Protein 4DS2 (pdb70)

InterPro domains:
  IPR000608 Ubiquitin-conjugating (UBC), catalytic core domain [PF00179] (31-159)
  IPR000608 Ubiquitin-conjugating (UBC), catalytic core domain [PS50127] (4-163)
  IPR016135 Ubiqu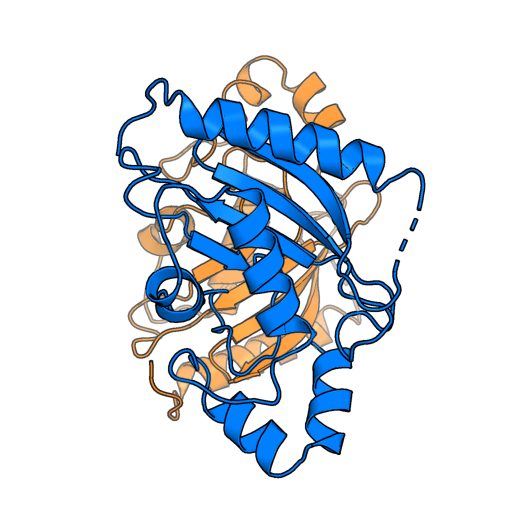itin-conjugating enzyme/RWD-like [G3DSA:3.10.110.10] (1-163)
  IPR016135 Ubiquitin-conjugating enzyme/RWD-like [SSF54495] (5-160)
  IPR050113 Ubiquitin-conjugating enzyme E2-like [PTHR24067] (6-145)

Radius of gyration: 20.25 Å; Cα contacts (8 Å, |Δi|>4): 534; chains: 2; bounding box: 50×56×55 Å

Foldseek 3Di:
DDQDDDPALVVQVVVVVVVLVVPVVDALQFKHWNDWDADRSQKIKTKIAARVPFLRNVVRDIWIKIWGHDPPPPVPGTFIFTPDDFLAQQADRRRGWASCQQVVPGDSPDGNVVSVRSVSCCTGPVRLDDDPTGDHVVLVVCCVPPVPVSSVVRVVD/DDQDDDVALVVQVVVVVVVLVVQVPDALLFKHWNDWDADRSQKIKTKIAARCPFLQNVVNDIWIKIWGHDPDPPVPGTFMFTPDAFQAQQADRNGHWASCQQPVPGDRVDGNVVSVRSVSCCTGPVRLDDDDTGPHVVSVVCCVPPVPVSSVVRVD

Secondary structure (DSSP, 8-state):
------HHHHHHHHHHHHHHHHHTT---SS-EEEEEEESSTTEEEEEEE--TTSGGGTT--EEEEEEE--TTTTTSPPEEEESS----SS--TTS---THHHHTT--TTS-HHHHHHHHHHHHHTSTTS--S----HHHHHHHHH-HHHHHHHHTT-/------HHHHHHHHHHHHHHHHHTT---SS-EEEEEEESSTTEEEEEEE--TTSGGGTT--EEEEEEE--TTTTSSPPEEEESS----TTS-TTS---THHHHTT--TTS-HHHHHHHHHHHHHTSTTS--S----HHHHHHHHH-HHHHHHHH--

CATH classification: 3.10.110.10

Nearest PDB structures (foldseek):
  4ds2-assembly2_B  TM=1.004E+00  e=1.411E-30  Trypanosoma cruzi
  2ayv-assembly1_A  TM=7.832E-01  e=1.172E-08  Toxoplasma gondii
  7ahf-assembly1_B  TM=7.978E-01  e=4.126E-08  Homo sapiens
  3ugb-assembly1_A-2  TM=7.961E-01  e=4.652E-08  Homo sapiens
  5l9u-assembly1_U  TM=7.748E-01  e=4.381E-08  Homo sapiens

Organism: Trypanosoma cruzi (strain CL Brener) (NCBI:txid353153)

Solvent-accessible surface area: 16197 Å² total; per-residue (Å²): 169,54,117,107,98,18,151,42,0,61,75,0,22,125,61,2,70,117,64,12,86,68,64,75,153,132,116,90,89,66,27,37,13,72,28,22,90,64,62,61,43,9,25,0,19,0,68,0,69,9,1,80,87,14,21,5,6,52,90,44,81,52,16,18,0,9,0,82,2,38,62,66,6,24,119,85,22,6,77,2,107,1,11,21,27,12,19,0,0,0,1,49,36,83,2,15,23,26,98,130,3,9,73,77,96,35,69,72,115,56,44,0,3,59,5,1,102,57,0,2,53,4,0,0,25,74,15,155,61,146,118,64,2,34,42,28,95,95,0,11,100,47,14,104,130,91,74,116,57,2,22,46,77,17,156,179,51,167,53,82,111,104,21,188,40,0,61,98,0,22,121,62,0,69,114,58,11,86,66,66,77,153,135,119,92,102,65,28,36,12,74,28,21,90,59,40,60,42,15,11,0,18,0,79,0,76,10,0,79,87,14,19,4,8,50,98,36,83,54,18,32,0,1,0,18,4,28,110,61,6,38,125,73,15,6,86,5,26,1,10,36,79,16,52,0,0,0,1,37,43,37,5,26,29,20,102,123,2,7,72,75,92,32,68,76,109,57,47,0,2,54,3,0,103,60,0,1,42,1,0,0,28,78,14,148,60,151,106,64,1,34,50,30,79,137,0,7,112,79,15,109,156,102,85,147,71,2,20,52,96,23,150,202

Sequence (313 aa):
MKNISNKRIIKDLKLLLEEVDANNEASPHSTAIFSVDTDTIYNWILKVKAPADSVYGGAGNTYQLSVLFSDDYPHEPPTVRFVTPVYSPLVTGEGGICDRMVNDFWTPDQHASDVIKLVLDRVFSQYKSRRDDDVNPEARHYLEKFPQDFAARVRRGMKNISNKRIIKDLKLLLEEVDANNEASPHSTAIFSVDTDTIYNWILKVKAPADSVYGGAGNTYQLSVLFSDDYPHEPPTVRFVTPVYSPLVTGEGGICDRMVNDFWTPDQHASDVIKLVLDRVFSQYKSRRDDDVNPEARHHYLEKFPQDFAARVRR

Structure (mmCIF, N/CA/C/O backbone):
data_4DS2
#
_entry.id   4DS2
#
_cell.length_a   60.139
_cell.length_b   70.376
_cell.length_c   99.117
_cell.angle_alpha   90.000
_cell.angle_beta   90.000
_cell.angle_gamma   90.000
#
_symmetry.space_group_name_H-M   'P 21 21 21'
#
loop_
_entity.id
_entity.type
_entity.pdbx_description
1 polymer 'Ubiquitin-conjugating enzyme E2, putative'
2 water water
#
loop_
_atom_site.group_PDB
_atom_site.id
_atom_site.type_symbol
_atom_site.label_atom_id
_atom_site.label_alt_id
_atom_site.label_comp_id
_atom_site.label_asym_id
_atom_site.label_entity_id
_atom_site.label_seq_id
_atom_site.pdbx_PDB_ins_code
_atom_site.Cartn_x
_atom_site.Cartn_y
_atom_site.Cartn_z
_atom_site.occupancy
_atom_site.B_iso_or_equiv
_atom_site.auth_seq_id
_atom_site.auth_comp_id
_atom_site.auth_asym_id
_atom_site.auth_atom_id
_atom_site.pdbx_PDB_model_num
ATOM 1 N N . MET A 1 5 ? 28.523 4.123 4.263 1.00 87.36 1 MET A N 1
ATOM 2 C CA . MET A 1 5 ? 27.054 4.317 4.447 1.00 86.42 1 MET A CA 1
ATOM 3 C C . MET A 1 5 ? 26.338 3.930 3.137 1.00 83.65 1 MET A C 1
ATOM 4 O O . MET A 1 5 ? 26.909 4.105 2.053 1.00 88.71 1 MET A O 1
ATOM 9 N N . LYS A 1 6 ? 25.107 3.401 3.236 1.00 72.28 2 LYS A N 1
ATOM 10 C CA . LYS A 1 6 ? 24.285 3.050 2.055 1.00 61.93 2 LYS A CA 1
ATOM 11 C C . LYS A 1 6 ? 22.807 3.360 2.353 1.00 52.99 2 LYS A C 1
ATOM 12 O O . LYS A 1 6 ? 22.396 3.363 3.514 1.00 56.28 2 LYS A O 1
ATOM 14 N N . ASN A 1 7 ? 22.020 3.642 1.309 1.00 46.96 3 ASN A N 1
ATOM 15 C CA . ASN A 1 7 ? 20.590 4.061 1.422 1.00 41.41 3 ASN A CA 1
ATOM 16 C C . ASN A 1 7 ? 19.678 2.874 1.143 1.00 37.10 3 ASN A C 1
ATOM 17 O O . ASN A 1 7 ? 19.291 2.613 -0.008 1.00 36.46 3 ASN A O 1
ATOM 22 N N . ILE A 1 8 ? 19.339 2.184 2.231 1.00 35.64 4 ILE A N 1
ATOM 23 C CA . ILE A 1 8 ? 18.880 0.772 2.257 1.00 36.17 4 ILE A CA 1
ATOM 24 C C . ILE A 1 8 ? 17.580 0.669 3.083 1.00 34.66 4 ILE A C 1
ATOM 25 O O . ILE A 1 8 ? 17.460 1.433 4.007 1.00 35.12 4 ILE A O 1
ATOM 30 N N . SER A 1 9 ? 16.622 -0.237 2.802 1.00 33.77 5 SER A N 1
ATOM 31 C CA . SER A 1 9 ? 15.417 -0.389 3.706 1.00 33.07 5 SER A CA 1
ATOM 32 C C . SER A 1 9 ? 15.947 -0.732 5.113 1.00 34.39 5 SER A C 1
ATOM 33 O O . SER A 1 9 ? 16.867 -1.550 5.219 1.00 37.86 5 SER A O 1
ATOM 36 N N . ASN A 1 10 ? 15.443 -0.046 6.150 1.00 33.01 6 ASN A N 1
ATOM 37 C CA . ASN A 1 10 ? 15.625 -0.434 7.551 1.00 34.18 6 ASN A CA 1
ATOM 38 C C . ASN A 1 10 ? 14.238 -0.546 8.232 1.00 34.50 6 ASN A C 1
ATOM 39 O O . ASN A 1 10 ? 13.552 0.446 8.378 1.00 34.61 6 ASN A O 1
ATOM 44 N N . LYS A 1 11 ? 13.822 -1.751 8.610 1.00 36.33 7 LYS A N 1
ATOM 45 C CA . LYS A 1 11 ? 12.494 -1.967 9.169 1.00 38.59 7 LYS A CA 1
ATOM 46 C C . LYS A 1 11 ? 12.225 -1.015 10.351 1.00 38.98 7 LYS A C 1
ATOM 47 O O . LYS A 1 11 ? 11.098 -0.465 10.488 1.00 42.30 7 LYS A O 1
ATOM 53 N N . ARG A 1 12 ? 13.252 -0.782 11.172 1.00 37.62 8 ARG A N 1
ATOM 54 C CA . ARG A 1 12 ? 13.104 -0.030 12.417 1.00 38.02 8 ARG A CA 1
ATOM 55 C C . ARG A 1 12 ? 13.228 1.485 12.321 1.00 36.65 8 ARG A C 1
ATOM 56 O O . ARG A 1 12 ? 12.684 2.189 13.177 1.00 41.00 8 ARG A O 1
ATOM 64 N N . ILE A 1 13 ? 13.952 2.011 11.346 1.00 33.52 9 ILE A N 1
ATOM 65 C CA . ILE A 1 13 ? 14.008 3.446 11.169 1.00 32.24 9 ILE A CA 1
ATOM 66 C C . ILE A 1 13 ? 12.613 3.931 10.716 1.00 34.32 9 ILE A C 1
ATOM 67 O O . ILE A 1 13 ? 12.091 4.952 11.229 1.00 33.30 9 ILE A O 1
ATOM 72 N N . ILE A 1 14 ? 12.056 3.219 9.720 1.00 33.96 10 ILE A N 1
ATOM 73 C CA . ILE A 1 14 ? 10.747 3.508 9.135 1.00 33.46 10 ILE A CA 1
ATOM 74 C C . ILE A 1 14 ? 9.653 3.343 10.212 1.00 36.17 10 ILE A C 1
ATOM 75 O O . ILE A 1 14 ? 8.829 4.263 10.419 1.00 34.95 10 ILE A O 1
ATOM 80 N N . LY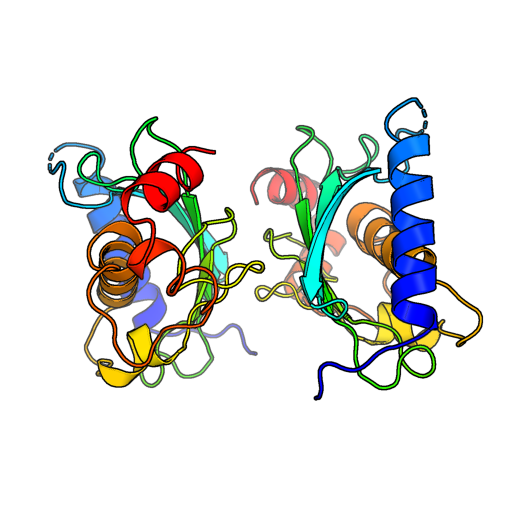S A 1 15 ? 9.676 2.201 10.928 1.00 39.30 11 LYS A N 1
ATOM 81 C CA . LYS A 1 15 ? 8.735 1.967 12.051 1.00 40.72 11 LYS A CA 1
ATOM 82 C C . LYS A 1 15 ? 8.806 3.099 13.114 1.00 39.33 11 LYS A C 1
ATOM 83 O O . LYS A 1 15 ? 7.758 3.617 13.539 1.00 37.59 11 LYS A O 1
ATOM 89 N N . ASP A 1 16 ? 10.022 3.497 13.506 1.00 36.81 12 ASP A N 1
ATOM 90 C CA . ASP A 1 16 ? 10.198 4.631 14.445 1.00 37.34 12 ASP A CA 1
ATOM 91 C C . ASP A 1 16 ? 9.845 6.015 13.921 1.00 36.88 12 ASP A C 1
ATOM 92 O O . ASP A 1 16 ? 9.451 6.861 14.722 1.00 38.54 12 ASP A O 1
ATOM 97 N N . LEU A 1 17 ? 9.973 6.259 12.612 1.00 35.18 13 LEU A N 1
ATOM 98 C CA . LEU A 1 17 ? 9.537 7.531 12.026 1.00 33.27 13 LEU A CA 1
ATOM 99 C C . LEU A 1 17 ? 7.998 7.594 12.051 1.00 34.88 13 LEU A C 1
ATOM 100 O O . LEU A 1 17 ? 7.426 8.570 12.522 1.00 34.75 13 LEU A O 1
ATOM 105 N N . LYS A 1 18 ? 7.340 6.535 11.569 1.00 35.79 14 LYS A N 1
ATOM 106 C CA . LYS A 1 18 ? 5.873 6.422 11.642 1.00 36.95 14 LYS A CA 1
ATOM 107 C C . LYS A 1 18 ? 5.379 6.655 13.063 1.00 38.53 14 LYS A C 1
ATOM 108 O O . LYS A 1 18 ? 4.325 7.264 13.271 1.00 39.84 14 LYS A O 1
ATOM 114 N N . LEU A 1 19 ? 6.139 6.167 14.047 1.00 39.77 15 LEU A N 1
ATOM 115 C CA . LEU A 1 19 ? 5.722 6.295 15.467 1.00 42.54 15 LEU A CA 1
ATOM 116 C C . LEU A 1 19 ? 5.902 7.733 15.954 1.00 42.60 15 LEU A C 1
ATOM 117 O O . LEU A 1 19 ? 5.033 8.238 16.652 1.00 42.57 15 LEU A O 1
ATOM 122 N N . LEU A 1 20 ? 7.007 8.385 15.559 1.00 40.91 16 LEU A N 1
ATOM 123 C CA . LEU A 1 20 ? 7.222 9.795 15.905 1.00 40.36 16 LEU A CA 1
ATOM 124 C C . LEU A 1 20 ? 6.146 10.718 15.310 1.00 42.45 16 LEU A C 1
ATOM 125 O O . LEU A 1 20 ? 5.656 11.608 15.981 1.00 44.05 16 LEU A O 1
ATOM 130 N N . LEU A 1 21 ? 5.804 10.491 14.041 1.00 43.26 17 LEU A N 1
ATOM 131 C CA . LEU A 1 21 ? 4.815 11.284 13.306 1.00 43.61 17 LEU A CA 1
ATOM 132 C C . LEU A 1 21 ? 3.440 11.174 13.924 1.00 46.33 17 LEU A C 1
ATOM 133 O O . LEU A 1 21 ? 2.716 12.151 14.031 1.00 46.44 17 LEU A O 1
ATOM 138 N N . GLU A 1 22 ? 3.106 9.966 14.351 1.00 48.93 18 GLU A N 1
ATOM 139 C CA . GLU A 1 22 ? 1.887 9.730 15.095 1.00 52.99 18 GLU A CA 1
ATOM 140 C C . GLU A 1 22 ? 1.820 10.511 16.431 1.00 56.09 18 GLU A C 1
ATOM 141 O O . GLU A 1 22 ? 0.763 11.073 16.794 1.00 61.51 18 GLU A O 1
ATOM 147 N N . GLU A 1 23 ? 2.950 10.589 17.135 1.00 54.52 19 GLU A N 1
ATOM 148 C CA . GLU A 1 23 ? 3.029 11.303 18.419 1.00 55.73 19 GLU A CA 1
ATOM 149 C C . GLU A 1 23 ? 3.067 12.818 18.287 1.00 54.50 19 GLU A C 1
ATOM 150 O O . GLU A 1 23 ? 2.473 13.523 19.096 1.00 56.53 19 GLU A O 1
ATOM 156 N N . VAL A 1 24 ? 3.811 13.298 17.296 1.00 53.19 20 VAL A N 1
ATOM 157 C CA . VAL A 1 24 ? 3.879 14.715 16.964 1.00 54.14 20 VAL A CA 1
ATOM 158 C C . VAL A 1 24 ? 2.536 15.318 16.515 1.00 61.69 20 VAL A C 1
ATOM 159 O O . VAL A 1 24 ? 2.346 16.523 16.664 1.00 64.59 20 VAL A O 1
ATOM 163 N N . ASP A 1 25 ? 1.629 14.502 15.958 1.00 67.73 21 ASP A N 1
ATOM 164 C CA . ASP A 1 25 ? 0.278 14.956 15.565 1.00 74.22 21 ASP A CA 1
ATOM 165 C C . ASP A 1 25 ? -0.756 14.790 16.657 1.00 82.61 21 ASP A C 1
ATOM 166 O O . ASP A 1 25 ? -1.767 15.478 16.652 1.00 91.03 21 ASP A O 1
ATOM 171 N N . ALA A 1 26 ? -0.497 13.895 17.601 1.00 86.49 22 ALA A N 1
ATOM 172 C CA . ALA A 1 26 ? -1.245 13.866 18.863 1.00 91.52 22 ALA A CA 1
ATOM 173 C C . ALA A 1 26 ? -0.858 15.021 19.832 1.00 91.24 22 ALA A C 1
ATOM 174 O O . ALA A 1 26 ? -1.699 15.519 20.596 1.00 94.06 22 ALA A O 1
ATOM 176 N N . ASN A 1 27 ? 0.415 15.414 19.815 1.00 86.10 23 ASN A N 1
ATOM 177 C CA . ASN A 1 27 ? 0.918 16.501 20.665 1.00 86.24 23 ASN A CA 1
ATOM 178 C C . ASN A 1 27 ? 0.411 17.882 20.223 1.00 88.57 23 ASN A C 1
ATOM 179 O O . ASN A 1 27 ? -0.058 18.674 21.051 1.00 83.67 23 ASN A O 1
ATOM 184 N N . ASN A 1 28 ? 0.511 18.145 18.910 1.00 94.61 24 ASN A N 1
ATOM 185 C CA . ASN A 1 28 ? 0.018 19.392 18.260 1.00 97.77 24 ASN A CA 1
ATOM 186 C C . ASN A 1 28 ? -1.524 19.469 18.137 1.00 98.29 24 ASN A C 1
ATOM 187 O O . ASN A 1 28 ? -2.058 19.897 17.108 1.00 93.81 24 ASN A O 1
ATOM 192 N N . GLU A 1 29 ? -2.204 19.001 19.182 1.00 100.95 25 GLU A N 1
ATOM 193 C CA . GLU A 1 29 ? -3.626 19.224 19.422 1.00 105.89 25 GLU A CA 1
AT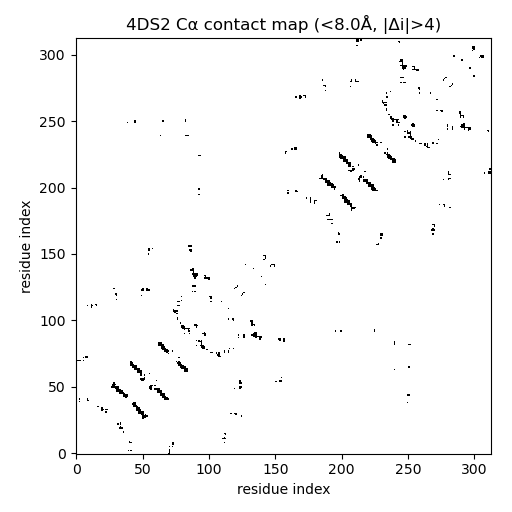OM 194 C C . GLU A 1 29 ? -3.803 19.649 20.926 1.00 111.01 25 GLU A C 1
ATOM 195 O O . GLU A 1 29 ? -4.587 20.559 21.223 1.00 119.26 25 GLU A O 1
ATOM 201 N N . ALA A 1 30 ? -3.065 19.015 21.853 1.00 105.75 26 ALA A N 1
ATOM 202 C CA . ALA A 1 30 ? -2.924 19.500 23.241 1.00 102.68 26 ALA A CA 1
ATOM 203 C C . ALA A 1 30 ? -1.864 20.598 23.326 1.00 97.12 26 ALA A C 1
ATOM 204 O O . ALA A 1 30 ? -2.167 21.779 23.188 1.00 95.32 26 ALA A O 1
ATOM 206 N N . SER A 1 35 ? 2.254 20.371 28.277 1.00 89.93 31 SER A N 1
ATOM 207 C CA . SER A 1 35 ? 3.132 20.520 29.431 1.00 90.83 31 SER A CA 1
ATOM 208 C C . SER A 1 35 ? 4.127 21.694 29.259 1.00 91.78 31 SER A C 1
ATOM 209 O O . SER A 1 35 ? 4.816 21.785 28.229 1.00 90.65 31 SER A O 1
ATOM 212 N N . PRO A 1 36 ? 4.219 22.590 30.271 1.00 93.95 32 PRO A N 1
ATOM 213 C CA . PRO A 1 36 ? 5.237 23.650 30.263 1.00 89.72 32 PRO A CA 1
ATOM 214 C C . PRO A 1 36 ? 6.659 23.134 30.540 1.00 85.22 32 PRO A C 1
ATOM 215 O O . PRO A 1 36 ? 7.613 23.841 30.220 1.00 79.58 32 PRO A O 1
ATOM 219 N N . HIS A 1 37 ? 6.786 21.932 31.131 1.00 82.43 33 HIS A N 1
ATOM 220 C CA . HIS A 1 37 ? 8.089 21.320 31.464 1.00 79.45 33 HIS A CA 1
ATOM 221 C C . HIS A 1 37 ? 8.673 20.480 30.356 1.00 73.36 33 HIS A C 1
ATOM 222 O O . HIS A 1 37 ? 9.865 20.197 30.351 1.00 72.70 33 HIS A O 1
ATOM 229 N N . SER A 1 38 ? 7.842 20.061 29.413 1.00 69.79 34 SER A N 1
ATOM 230 C CA . SER A 1 38 ? 8.315 19.269 28.286 1.00 65.88 34 SER A CA 1
ATOM 231 C C . SER A 1 38 ? 8.510 20.130 27.040 1.00 60.33 34 SER A C 1
ATOM 232 O O . SER A 1 38 ? 7.877 21.170 26.848 1.00 59.26 34 SER A O 1
ATOM 235 N N . THR A 1 39 ? 9.412 19.652 26.208 1.00 57.34 35 THR A N 1
ATOM 236 C CA . THR A 1 39 ? 9.763 20.305 24.968 1.00 57.80 35 THR A CA 1
ATOM 237 C C . THR A 1 39 ? 8.840 19.732 23.907 1.00 54.68 35 THR A C 1
ATOM 238 O O . THR A 1 39 ? 8.506 18.554 23.962 1.00 55.64 35 THR A O 1
ATOM 242 N N . ALA A 1 40 ? 8.394 20.560 22.967 1.00 51.97 36 ALA A N 1
ATOM 243 C CA . ALA A 1 40 ? 7.434 20.122 21.977 1.00 50.01 36 ALA A CA 1
ATOM 244 C C . ALA A 1 40 ? 8.163 20.034 20.638 1.00 48.37 36 ALA A C 1
ATOM 245 O O . ALA A 1 40 ? 8.775 21.006 20.194 1.00 47.27 36 ALA A O 1
ATOM 247 N N . ILE A 1 41 ? 8.138 18.852 20.027 1.00 47.94 37 ILE A N 1
ATOM 248 C CA . ILE A 1 41 ? 8.590 18.677 18.645 1.00 47.42 37 ILE A CA 1
ATOM 249 C C . ILE A 1 41 ? 7.341 18.905 17.805 1.00 48.17 37 ILE A C 1
ATOM 250 O O . ILE A 1 41 ? 6.344 18.217 18.007 1.00 51.35 37 ILE A O 1
ATOM 255 N N . PHE A 1 42 ? 7.390 19.868 16.880 1.00 48.92 38 PHE A N 1
ATOM 256 C CA . PHE A 1 42 ? 6.216 20.274 16.070 1.00 50.64 38 PHE A CA 1
ATOM 257 C C . PHE A 1 42 ? 6.369 20.177 14.520 1.00 51.59 38 PHE A C 1
ATOM 258 O O . PHE A 1 42 ? 5.399 20.397 13.794 1.00 53.11 38 PHE A O 1
ATOM 266 N N . SER A 1 43 ? 7.568 19.859 14.022 1.00 50.18 39 SER A N 1
ATOM 267 C CA . SER A 1 43 ? 7.769 19.521 12.618 1.00 48.55 39 SER A CA 1
ATOM 268 C C . SER A 1 43 ? 8.853 18.463 12.475 1.00 47.71 39 SER A C 1
ATOM 269 O O . SER A 1 43 ? 9.884 18.526 13.124 1.00 51.07 39 SER A O 1
ATOM 272 N N . VAL A 1 44 ? 8.612 17.500 11.596 1.00 49.24 40 VAL A N 1
ATOM 273 C CA . VAL A 1 44 ? 9.558 16.433 11.275 1.00 47.24 40 VAL A CA 1
ATOM 274 C C . VAL A 1 44 ? 9.625 16.293 9.761 1.00 46.40 40 VAL A C 1
ATOM 275 O O . VAL A 1 44 ? 8.726 15.741 9.153 1.00 50.58 40 VAL A O 1
ATOM 279 N N . ASP A 1 45 ? 10.663 16.823 9.140 1.00 46.87 41 ASP A N 1
ATOM 280 C CA . ASP A 1 45 ? 10.921 16.592 7.702 1.00 45.51 41 ASP A CA 1
ATOM 281 C C . ASP A 1 45 ? 12.052 15.505 7.649 1.00 42.91 41 ASP A C 1
ATOM 282 O O . ASP A 1 45 ? 12.699 15.249 8.674 1.00 41.15 41 ASP A O 1
ATOM 287 N N . THR A 1 46 ? 12.272 14.838 6.513 1.00 39.93 42 THR A N 1
ATOM 288 C CA . THR A 1 46 ? 13.428 13.908 6.374 1.00 37.39 42 THR A CA 1
ATOM 289 C C . THR A 1 46 ? 14.250 14.261 5.138 1.00 38.11 42 THR A C 1
ATOM 290 O O . THR A 1 46 ? 13.842 15.098 4.319 1.00 41.15 42 THR A O 1
ATOM 294 N N . ASP A 1 47 ? 15.392 13.602 4.996 1.00 35.45 43 ASP A N 1
ATOM 295 C CA . ASP A 1 47 ? 16.291 13.811 3.870 1.00 35.32 43 ASP A CA 1
ATOM 296 C C . ASP A 1 47 ? 17.007 12.472 3.721 1.00 35.25 43 ASP A C 1
ATOM 297 O O . ASP A 1 47 ? 18.145 12.323 4.203 1.00 34.13 43 ASP A O 1
ATOM 302 N N . THR A 1 48 ? 16.346 11.492 3.074 1.00 43.33 44 THR A N 1
ATOM 303 C CA . THR A 1 48 ? 16.734 10.088 3.198 1.00 41.50 44 THR A CA 1
ATOM 304 C C . THR A 1 48 ? 16.100 9.714 4.490 1.00 39.41 44 THR A C 1
ATOM 305 O O . THR A 1 48 ? 15.816 10.604 5.281 1.00 38.18 44 THR A O 1
ATOM 309 N N . ILE A 1 49 ? 15.819 8.427 4.717 1.00 38.92 45 ILE A N 1
ATOM 310 C CA . ILE A 1 49 ? 15.255 8.004 6.018 1.00 36.72 45 ILE A CA 1
ATOM 311 C C . ILE A 1 49 ? 16.277 8.106 7.144 1.00 35.55 45 ILE A C 1
ATOM 312 O O . ILE A 1 49 ? 15.934 8.025 8.314 1.00 34.98 45 ILE A O 1
ATOM 317 N N . TYR A 1 50 ? 17.523 8.328 6.757 1.00 37.51 46 TYR A N 1
ATOM 318 C CA . TYR A 1 50 ? 18.689 8.326 7.638 1.00 38.27 46 TYR A CA 1
ATOM 319 C C . TYR A 1 50 ? 18.986 9.664 8.246 1.00 40.04 46 TYR A C 1
ATOM 320 O O . TYR A 1 50 ? 19.848 9.777 9.126 1.00 41.72 46 TYR A O 1
ATOM 329 N N . ASN A 1 51 ? 18.223 10.664 7.832 1.00 41.06 47 ASN A N 1
ATOM 330 C CA . ASN A 1 51 ? 18.435 11.978 8.262 1.00 40.45 47 ASN A CA 1
ATOM 331 C C . ASN A 1 51 ? 17.097 12.668 8.514 1.00 39.76 47 ASN A C 1
ATOM 332 O O . ASN A 1 51 ? 16.326 12.958 7.587 1.00 39.33 47 ASN A O 1
ATOM 337 N N . TRP A 1 52 ? 16.790 12.886 9.791 1.00 38.59 48 TRP A N 1
ATOM 338 C CA . TRP A 1 52 ? 15.548 13.548 10.150 1.00 38.95 48 TRP A CA 1
ATOM 339 C C . TRP A 1 52 ? 15.865 14.911 10.648 1.00 38.42 48 TRP A C 1
ATOM 340 O O . TRP A 1 52 ? 16.586 15.043 11.592 1.00 37.49 48 TRP A O 1
ATOM 351 N N . ILE A 1 53 ? 15.332 15.930 9.987 1.00 41.76 49 ILE A N 1
ATOM 352 C CA . ILE A 1 53 ? 15.422 17.327 10.427 1.00 42.18 49 ILE A CA 1
ATOM 353 C C . ILE A 1 53 ? 14.155 17.643 11.235 1.00 41.55 49 ILE A C 1
ATOM 354 O O . ILE A 1 53 ? 13.031 17.455 10.753 1.00 41.04 49 ILE A O 1
ATOM 359 N N . LEU A 1 54 ? 14.341 18.084 12.470 1.00 41.38 50 LEU A N 1
ATOM 360 C CA . LEU A 1 54 ? 13.238 18.438 13.366 1.00 42.02 50 LEU A CA 1
ATOM 361 C C . LEU A 1 54 ? 13.208 19.955 13.712 1.00 41.22 50 LEU A C 1
ATOM 362 O O . LEU A 1 54 ? 14.249 20.617 13.714 1.00 36.54 50 LEU A O 1
ATOM 367 N N . LYS A 1 55 ? 12.002 20.458 14.021 1.00 41.75 51 LYS A N 1
ATOM 368 C CA . LYS A 1 55 ? 11.820 21.788 14.620 1.00 43.51 51 LYS A CA 1
ATOM 369 C C . LYS A 1 55 ? 11.146 21.625 15.974 1.00 42.64 51 LYS A C 1
ATOM 370 O O . LYS A 1 55 ? 10.220 20.839 16.135 1.00 39.74 51 LYS A O 1
ATOM 376 N N . VAL A 1 56 ? 11.679 22.324 16.964 1.00 44.01 52 VAL A N 1
ATOM 377 C CA . VAL A 1 56 ? 11.358 22.053 18.371 1.00 43.59 52 VAL A CA 1
ATOM 378 C C . VAL A 1 56 ? 11.188 23.364 19.102 1.00 46.37 52 VAL A C 1
ATOM 379 O O . VAL A 1 56 ? 11.810 24.367 18.737 1.00 48.21 52 VAL A O 1
ATOM 383 N N . LYS A 1 57 ? 10.340 23.355 20.130 1.00 49.60 53 LYS A N 1
ATOM 384 C CA . LYS A 1 57 ? 10.350 24.413 21.167 1.00 49.29 53 LYS A CA 1
ATOM 385 C C . LYS A 1 57 ? 10.895 23.807 22.437 1.00 46.03 53 LYS A C 1
ATOM 386 O O . LYS A 1 57 ? 10.524 22.696 22.794 1.00 43.02 53 LYS A O 1
ATOM 392 N N . ALA A 1 58 ? 11.786 24.521 23.115 1.00 47.26 54 ALA A N 1
ATOM 393 C CA . ALA A 1 58 ? 12.121 24.165 24.499 1.00 46.64 54 ALA A CA 1
ATOM 394 C C . ALA A 1 58 ? 10.914 24.429 25.422 1.00 48.62 54 ALA A C 1
ATOM 395 O O . ALA A 1 58 ? 9.979 25.156 25.036 1.00 49.83 54 ALA A O 1
ATOM 397 N N . PRO A 1 59 ? 10.918 23.833 26.640 1.00 50.54 55 PRO A N 1
ATOM 398 C CA . PRO A 1 59 ? 9.860 24.069 27.635 1.00 52.59 55 PRO A CA 1
ATOM 399 C C . PRO A 1 59 ? 9.745 25.555 28.023 1.00 55.62 55 PRO A C 1
ATOM 400 O O . PRO A 1 59 ? 10.774 26.228 28.146 1.00 53.82 55 PRO A O 1
ATOM 404 N N . ALA A 1 60 ? 8.514 26.047 28.233 1.00 60.79 56 ALA A N 1
ATOM 405 C CA . ALA A 1 60 ? 8.274 27.412 28.774 1.00 62.64 56 ALA A CA 1
ATOM 406 C C . ALA A 1 60 ? 8.956 27.564 30.152 1.00 66.11 56 ALA A C 1
ATOM 407 O O . ALA A 1 60 ? 9.475 28.632 30.506 1.00 65.73 56 ALA A O 1
ATOM 409 N N . ASP A 1 61 ? 8.900 26.468 30.915 1.00 68.75 57 ASP A N 1
ATOM 410 C CA . ASP A 1 61 ? 9.763 26.146 32.087 1.00 67.95 57 ASP A CA 1
ATOM 411 C C . ASP A 1 61 ? 11.212 26.667 32.081 1.00 61.18 57 ASP A C 1
ATOM 412 O O . ASP A 1 61 ? 11.690 27.108 33.111 1.00 58.00 57 ASP A O 1
ATOM 417 N N . SER A 1 62 ? 11.922 26.564 30.953 1.00 54.38 58 SER A N 1
ATOM 418 C CA . SER A 1 62 ? 13.369 26.735 30.970 1.00 52.54 58 SER A CA 1
ATOM 419 C C . SER A 1 62 ? 13.886 28.072 30.404 1.00 50.73 58 SER A C 1
ATOM 420 O O . SER A 1 62 ? 13.174 28.793 29.712 1.00 48.76 58 SER A O 1
ATOM 423 N N . VAL A 1 63 ? 15.151 28.353 30.721 1.00 49.23 59 VAL A N 1
ATOM 424 C CA . VAL A 1 63 ? 15.922 29.490 30.197 1.00 50.19 59 VAL A CA 1
ATOM 425 C C . VAL A 1 63 ? 15.840 29.613 28.683 1.00 49.68 59 VAL A C 1
ATOM 426 O O . VAL A 1 63 ? 15.814 30.729 28.131 1.00 52.49 59 VAL A O 1
ATOM 430 N N . TYR A 1 64 ? 15.813 28.437 28.049 1.00 49.14 60 TYR A N 1
ATOM 431 C CA . TYR A 1 64 ? 15.843 28.223 26.580 1.00 48.55 60 TYR A CA 1
ATOM 432 C C . TYR A 1 64 ? 14.507 28.349 25.827 1.00 51.51 60 TYR A C 1
ATOM 433 O O . TYR A 1 64 ? 14.497 28.494 24.600 1.00 50.44 60 TYR A O 1
ATOM 442 N N . GLY A 1 65 ? 13.388 28.264 26.548 1.00 57.22 61 GLY A N 1
ATOM 443 C CA . GLY A 1 65 ? 12.059 28.425 25.941 1.00 60.50 61 GLY A CA 1
ATOM 444 C C . GLY A 1 65 ? 11.420 29.752 26.276 1.00 64.78 61 GLY A C 1
ATOM 445 O O . GLY A 1 65 ? 10.209 29.860 26.264 1.00 67.95 61 GLY A O 1
ATOM 446 N N . GLY A 1 66 ? 12.245 30.763 26.571 1.00 68.73 62 GLY A N 1
ATOM 447 C CA . GLY A 1 66 ? 11.773 32.082 27.005 1.00 69.15 62 GLY A CA 1
ATOM 448 C C . GLY A 1 66 ? 10.848 32.766 26.014 1.00 70.33 62 GLY A C 1
ATOM 449 O O . GLY A 1 66 ? 9.657 32.883 26.277 1.00 71.54 62 GLY A O 1
ATOM 450 N N . ALA A 1 67 ? 11.393 33.191 24.867 1.00 70.56 63 ALA A N 1
ATOM 451 C CA . ALA A 1 67 ? 10.618 33.880 23.822 1.00 70.35 63 ALA A CA 1
ATOM 452 C C . ALA A 1 67 ? 9.887 32.917 22.871 1.00 68.13 63 ALA A C 1
ATOM 453 O O . ALA A 1 67 ? 9.495 33.313 21.766 1.00 68.04 63 ALA A O 1
ATOM 455 N N . GLY A 1 68 ? 9.698 31.666 23.305 1.00 65.77 64 GLY A N 1
ATOM 456 C CA . GLY A 1 68 ? 9.203 30.580 22.444 1.00 62.33 64 GLY A CA 1
ATOM 457 C C . GLY A 1 68 ? 9.939 30.491 21.120 1.00 61.19 64 GLY A C 1
ATOM 458 O O . GLY A 1 68 ? 9.312 30.465 20.063 1.00 60.63 64 GLY A O 1
ATOM 459 N N . ASN A 1 69 ? 11.273 30.489 21.171 1.00 60.67 65 ASN A N 1
ATOM 460 C CA . ASN A 1 69 ? 12.085 30.391 19.946 1.00 61.18 65 ASN A CA 1
ATOM 461 C C . ASN A 1 69 ? 12.076 28.963 19.451 1.00 59.31 65 ASN A C 1
ATOM 462 O O . ASN A 1 69 ? 11.915 28.029 20.247 1.00 55.62 65 ASN A O 1
ATOM 467 N N . THR A 1 70 ? 12.292 28.815 18.143 1.00 60.04 66 THR A N 1
ATOM 468 C CA . THR A 1 70 ? 12.395 27.507 17.490 1.00 57.08 66 THR A CA 1
ATOM 469 C C . THR A 1 70 ? 13.841 27.039 17.522 1.00 55.28 66 THR A C 1
ATOM 470 O O . THR A 1 70 ? 14.767 27.851 17.359 1.00 57.31 66 THR A O 1
ATOM 474 N N . TYR A 1 71 ? 14.021 25.738 17.767 1.00 49.61 67 TYR A N 1
ATOM 475 C CA . TYR A 1 71 ? 15.324 25.092 17.723 1.00 46.03 67 TYR A CA 1
ATOM 476 C C . TYR A 1 71 ? 15.270 24.010 16.668 1.00 45.96 67 TYR A C 1
ATOM 477 O O . TYR A 1 71 ? 14.365 23.182 16.669 1.00 44.13 67 TYR A O 1
ATOM 486 N N . GLN A 1 72 ? 16.254 24.010 15.783 1.00 47.42 68 GLN A N 1
ATOM 487 C CA . GLN A 1 72 ? 16.329 23.017 14.759 1.00 47.98 68 GLN A CA 1
ATOM 488 C C . GLN A 1 72 ? 17.385 21.980 15.055 1.00 48.04 68 GLN A C 1
ATOM 489 O O . GLN A 1 72 ? 18.520 22.321 15.424 1.00 44.33 68 GLN A O 1
ATOM 495 N N . LEU A 1 73 ? 17.013 20.712 14.837 1.00 47.45 69 LEU A N 1
ATOM 496 C CA . LEU A 1 73 ? 17.916 19.582 15.072 1.00 45.56 69 LEU A CA 1
ATOM 497 C C . LEU A 1 73 ? 18.004 18.682 13.877 1.00 45.76 69 LEU A C 1
ATOM 498 O O . LEU A 1 73 ? 17.162 18.759 12.985 1.00 47.47 69 LEU A O 1
ATOM 503 N N . SER A 1 74 ? 19.059 17.855 13.866 1.00 46.41 70 SER A N 1
ATOM 504 C CA . SER A 1 74 ? 19.268 16.756 12.911 1.00 45.18 70 SER A CA 1
ATOM 505 C C . SER A 1 74 ? 19.440 15.485 13.690 1.00 44.41 70 SER A C 1
ATOM 506 O O . SER A 1 74 ? 20.289 15.414 14.582 1.00 43.30 70 SER A O 1
ATOM 509 N N . VAL A 1 75 ? 18.654 14.473 13.328 1.00 44.50 71 VAL A N 1
ATOM 510 C CA . VAL A 1 75 ? 18.856 13.109 13.786 1.00 40.86 71 VAL A CA 1
ATOM 511 C C . VAL A 1 75 ? 19.425 12.286 12.635 1.00 41.03 71 VAL A C 1
ATOM 512 O O . VAL A 1 75 ? 18.727 12.037 11.654 1.00 42.83 71 VAL A O 1
ATOM 516 N N . LEU A 1 76 ? 20.688 11.891 12.760 1.00 39.41 72 LEU A N 1
ATOM 517 C CA . LEU A 1 76 ? 21.381 11.080 11.780 1.00 40.37 72 LEU A CA 1
ATOM 518 C C . LEU A 1 76 ? 21.509 9.600 12.220 1.00 40.11 72 LEU A C 1
ATOM 519 O O . LEU A 1 76 ? 22.010 9.293 13.301 1.00 38.44 72 LEU A O 1
ATOM 524 N N . PHE A 1 77 ? 21.021 8.696 11.369 1.00 38.96 73 PHE A N 1
ATOM 525 C CA . PHE A 1 77 ? 21.085 7.271 11.607 1.00 38.37 73 PHE A CA 1
ATOM 526 C C . PHE A 1 77 ? 22.215 6.609 10.830 1.00 41.78 73 PHE A C 1
ATOM 527 O O . PHE A 1 77 ? 22.814 7.227 9.930 1.00 46.56 73 PHE A O 1
ATOM 535 N N . SER A 1 78 ? 22.495 5.353 11.189 1.00 41.66 74 SER A N 1
ATOM 536 C CA . SER A 1 78 ? 23.382 4.491 10.422 1.00 43.44 74 SER A CA 1
ATOM 537 C C . SER A 1 78 ? 22.667 3.230 9.945 1.00 44.40 74 SER A C 1
ATOM 538 O O . SER A 1 78 ? 21.513 2.943 10.292 1.00 41.96 74 SER A O 1
ATOM 541 N N . ASP A 1 79 ? 23.381 2.486 9.115 1.00 49.11 75 ASP A N 1
ATOM 542 C CA . ASP A 1 79 ? 22.864 1.247 8.553 1.00 52.77 75 ASP A CA 1
ATOM 543 C C . ASP A 1 79 ? 22.673 0.213 9.628 1.00 51.44 75 ASP A C 1
ATOM 544 O O . ASP A 1 79 ? 21.937 -0.734 9.414 1.00 54.44 75 ASP A O 1
ATOM 549 N N . ASP A 1 80 ? 23.313 0.406 10.778 1.00 49.66 76 ASP A N 1
ATOM 550 C CA . ASP A 1 80 ? 23.227 -0.535 11.895 1.00 49.11 76 ASP A CA 1
ATOM 551 C C . ASP A 1 80 ? 22.133 -0.249 12.980 1.00 44.09 76 ASP A C 1
ATOM 552 O O . ASP A 1 80 ? 21.990 -1.011 13.941 1.00 45.04 76 ASP A O 1
ATOM 557 N N . TYR A 1 81 ? 21.351 0.805 12.829 1.00 39.11 77 TYR A N 1
ATOM 558 C CA . TYR A 1 81 ? 20.210 0.994 13.714 1.00 37.36 77 TYR A CA 1
ATOM 559 C C . TYR A 1 81 ? 19.320 -0.271 13.679 1.00 36.38 77 TYR A C 1
ATOM 560 O O . TYR A 1 81 ? 19.012 -0.756 12.591 1.00 35.20 77 TYR A O 1
ATOM 569 N N . PRO A 1 82 ? 18.867 -0.772 14.860 1.00 35.77 78 PRO A N 1
ATOM 570 C CA . PRO A 1 82 ? 18.852 -0.163 16.217 1.00 34.95 78 PRO A CA 1
ATOM 571 C C . PRO A 1 82 ? 20.025 -0.494 17.146 1.00 35.41 78 PRO A C 1
ATOM 572 O O . PRO A 1 82 ? 20.101 0.036 18.241 1.00 34.57 78 PRO A O 1
ATOM 576 N N . HIS A 1 83 ? 20.933 -1.348 16.708 1.00 38.30 79 HIS A N 1
ATOM 577 C CA . HIS A 1 83 ? 22.153 -1.675 17.471 1.00 39.46 79 HIS A CA 1
ATOM 578 C C . HIS A 1 83 ? 22.879 -0.463 17.956 1.00 39.17 79 HIS A C 1
ATOM 579 O O . HIS A 1 83 ? 23.139 -0.374 19.142 1.00 39.55 79 HIS A O 1
ATOM 586 N N . GLU A 1 84 ? 23.128 0.534 17.096 1.00 40.52 80 GLU A N 1
ATOM 587 C CA . GLU A 1 84 ? 23.560 1.871 17.600 1.00 41.27 80 GLU A CA 1
ATOM 588 C C . GLU A 1 84 ? 22.512 2.922 17.345 1.00 38.45 80 GLU A C 1
ATOM 589 O O . GLU A 1 84 ? 21.970 2.997 16.247 1.00 36.99 80 GLU A O 1
ATOM 595 N N . PRO A 1 85 ? 22.299 3.797 18.340 1.00 37.29 81 PRO A N 1
ATOM 596 C CA . PRO A 1 85 ? 21.320 4.827 18.209 1.00 34.98 81 PRO A CA 1
ATOM 597 C C . PRO A 1 85 ? 21.821 5.954 17.316 1.00 34.21 81 PRO A C 1
ATOM 598 O O . PRO A 1 85 ? 23.001 6.014 17.011 1.00 34.39 81 PRO A O 1
ATOM 602 N N . PRO A 1 86 ? 20.920 6.839 16.900 1.00 33.13 82 PRO A N 1
ATOM 603 C CA . PRO A 1 86 ? 21.282 7.963 16.046 1.00 34.58 82 PRO A CA 1
ATOM 604 C C . PRO A 1 86 ? 21.989 9.048 16.806 1.00 35.19 82 PRO A C 1
ATOM 605 O O . PRO A 1 86 ? 21.930 9.098 18.013 1.00 40.09 82 PRO A O 1
ATOM 609 N N . THR A 1 87 ? 22.584 9.957 16.073 1.00 36.24 83 THR A N 1
ATOM 610 C CA . THR A 1 87 ? 23.267 11.097 16.623 1.00 36.31 83 THR A CA 1
ATOM 611 C C . THR A 1 87 ? 22.291 12.245 16.535 1.00 37.23 83 THR A C 1
ATOM 612 O O . THR A 1 87 ? 21.648 12.457 15.507 1.00 37.51 83 THR A O 1
ATOM 616 N N . VAL A 1 88 ? 22.148 12.973 17.628 1.00 39.26 84 VAL A N 1
ATOM 617 C CA . VAL A 1 88 ? 21.447 14.265 17.592 1.00 40.73 84 VAL A CA 1
ATOM 618 C C . VAL A 1 88 ? 22.479 15.409 17.507 1.00 43.93 84 VAL A C 1
ATOM 619 O O . VAL A 1 88 ? 23.591 15.305 18.073 1.00 43.94 84 VAL A O 1
ATOM 623 N N . ARG A 1 89 ? 22.109 16.450 16.749 1.00 45.24 85 ARG A N 1
ATOM 624 C CA . ARG A 1 89 ? 22.946 17.619 16.500 1.00 49.47 85 ARG A CA 1
ATOM 625 C C . ARG A 1 89 ? 22.049 18.830 16.513 1.00 48.46 85 ARG A C 1
ATOM 626 O O . ARG A 1 89 ? 20.939 18.756 16.015 1.00 49.10 85 ARG A O 1
ATOM 634 N N . PHE A 1 90 ? 22.484 19.935 17.102 1.00 47.71 86 PHE A N 1
ATOM 635 C CA . PHE A 1 90 ? 21.699 21.176 17.000 1.00 46.82 86 PHE A CA 1
ATOM 636 C C . PHE A 1 90 ? 22.125 21.893 15.757 1.00 47.09 86 PHE A C 1
ATOM 637 O O . PHE A 1 90 ? 23.337 22.102 15.584 1.00 49.38 86 PHE A O 1
ATOM 645 N N . VAL A 1 91 ? 21.159 22.216 14.884 1.00 45.54 87 VAL A N 1
ATOM 646 C CA . VAL A 1 91 ? 21.422 23.076 13.741 1.00 48.66 87 VAL A CA 1
ATOM 647 C C . VAL A 1 91 ? 21.406 24.527 14.225 1.00 48.63 87 VAL A C 1
ATOM 648 O O . VAL A 1 91 ? 22.249 25.304 13.812 1.00 47.95 87 VAL A O 1
ATOM 652 N N . THR A 1 92 ? 20.440 24.872 15.089 1.00 48.73 88 THR A N 1
ATOM 653 C CA . THR A 1 92 ? 20.416 26.156 15.776 1.00 48.70 88 THR A CA 1
ATOM 654 C C . THR A 1 92 ? 21.550 26.199 16.800 1.00 49.29 88 THR A C 1
ATOM 655 O O . THR A 1 92 ? 21.708 25.242 17.573 1.00 50.55 88 THR A O 1
ATOM 659 N N . PRO A 1 93 ? 22.336 27.305 16.836 1.00 48.28 89 PRO A N 1
ATOM 660 C CA . PRO A 1 93 ? 23.278 27.398 17.959 1.00 47.48 89 PRO A CA 1
ATOM 661 C C . PRO A 1 93 ? 22.538 27.469 19.293 1.00 46.25 89 PRO A C 1
ATOM 662 O O . PRO A 1 93 ? 21.397 27.963 19.352 1.00 47.28 89 PRO A O 1
ATOM 666 N N . VAL A 1 94 ? 23.187 26.907 20.315 1.00 45.19 90 VAL A N 1
ATOM 667 C CA . VAL A 1 94 ? 22.678 26.773 21.687 1.00 43.17 90 VAL A CA 1
ATOM 668 C C . VAL A 1 94 ? 23.885 26.959 22.629 1.00 42.94 90 VAL A C 1
ATOM 669 O O . VAL A 1 94 ? 24.901 26.230 22.506 1.00 37.99 90 VAL A O 1
ATOM 673 N N . TYR A 1 95 ? 23.810 27.968 23.519 1.00 41.94 91 TYR A N 1
ATOM 674 C CA . TYR A 1 95 ? 24.853 28.132 24.520 1.00 40.87 91 TYR A CA 1
ATOM 675 C C . TYR A 1 95 ? 24.546 27.114 25.623 1.00 39.62 91 TYR A C 1
ATOM 676 O O . TYR A 1 95 ? 23.473 27.107 26.198 1.00 38.65 91 TYR A O 1
ATOM 685 N N . SER A 1 96 ? 25.503 26.223 25.881 1.00 40.48 92 SER A N 1
ATOM 686 C CA . SER A 1 96 ? 25.308 25.115 26.801 1.00 36.60 92 SER A CA 1
ATOM 687 C C . SER A 1 96 ? 26.628 24.423 27.100 1.00 36.58 92 SER A C 1
ATOM 688 O O . SER A 1 96 ? 27.512 24.361 26.225 1.00 35.80 92 SER A O 1
ATOM 691 N N . PRO A 1 97 ? 26.747 23.856 28.327 1.00 36.72 93 PRO A N 1
ATOM 692 C CA . PRO A 1 97 ? 27.864 22.949 28.641 1.00 36.57 93 PRO A CA 1
ATOM 693 C C . PRO A 1 97 ? 27.834 21.624 27.856 1.00 34.83 93 PRO A C 1
ATOM 694 O O . PRO A 1 97 ? 28.865 20.960 27.722 1.00 33.07 93 PRO A O 1
ATOM 698 N N . LEU A 1 98 ? 26.651 21.253 27.361 1.00 33.41 94 LEU A N 1
ATOM 699 C CA . LEU A 1 98 ? 26.448 19.916 26.753 1.00 34.37 94 LEU A CA 1
ATOM 700 C C . LEU A 1 98 ? 26.541 19.943 25.174 1.00 34.85 94 LEU A C 1
ATOM 701 O O . LEU A 1 98 ? 26.670 18.899 24.508 1.00 34.02 94 LEU A O 1
ATOM 706 N N . VAL A 1 99 ? 26.578 21.155 24.608 1.00 35.57 95 VAL A N 1
ATOM 707 C CA . VAL A 1 99 ? 26.627 21.364 23.153 1.00 35.06 95 VAL A CA 1
ATOM 708 C C . VAL A 1 99 ? 27.879 22.160 22.712 1.00 35.77 95 VAL A C 1
ATOM 709 O O . VAL A 1 99 ? 28.234 23.159 23.326 1.00 36.60 95 VAL A O 1
ATOM 713 N N . THR A 1 100 ? 28.524 21.718 21.635 1.00 36.45 96 THR A N 1
ATOM 714 C CA . THR A 1 100 ? 29.694 22.427 21.084 1.00 39.02 96 THR A CA 1
ATOM 715 C C . THR A 1 100 ? 29.266 23.600 20.156 1.00 41.89 96 THR A C 1
ATOM 716 O O . THR A 1 100 ? 28.074 23.770 19.869 1.00 41.93 96 THR A O 1
ATOM 720 N N . GLY A 1 101 ? 30.227 24.413 19.700 1.00 43.44 97 GLY A N 1
ATOM 721 C CA . GLY A 1 101 ? 29.935 25.400 18.663 1.00 46.30 97 GLY A CA 1
ATOM 722 C C . GLY A 1 101 ? 29.555 24.802 17.291 1.00 50.54 97 GLY A C 1
ATOM 723 O O . GLY A 1 101 ? 29.071 25.515 16.410 1.00 51.03 97 GLY A O 1
ATOM 724 N N . GLU A 1 102 ? 29.784 23.499 17.098 1.00 53.53 98 GLU A N 1
ATOM 725 C CA . GLU A 1 102 ? 29.369 22.787 15.871 1.00 54.58 98 GLU A CA 1
ATOM 726 C C . GLU A 1 102 ? 27.911 22.283 15.976 1.00 50.83 98 GLU A C 1
ATOM 727 O O . GLU A 1 102 ? 27.293 21.952 14.962 1.00 53.46 98 GLU A O 1
ATOM 733 N N . GLY A 1 103 ? 27.367 22.267 17.194 1.00 45.31 99 GLY A N 1
ATOM 734 C CA . GLY A 1 103 ? 26.083 21.615 17.484 1.00 44.56 99 GLY A CA 1
ATOM 735 C C . GLY A 1 103 ? 26.188 20.163 17.965 1.00 43.19 99 GLY A C 1
ATOM 736 O O . GLY A 1 103 ? 25.159 19.496 18.102 1.00 40.45 99 GLY A O 1
ATOM 737 N N . GLY A 1 104 ? 27.414 19.693 18.232 1.00 42.14 100 GLY A N 1
ATOM 738 C CA . GLY A 1 104 ? 27.676 18.330 18.674 1.00 42.50 100 GLY A CA 1
ATOM 739 C C . GLY A 1 104 ? 27.263 18.066 20.119 1.00 40.57 100 GLY A C 1
ATOM 740 O O . GLY A 1 104 ? 27.253 18.969 20.941 1.00 41.19 100 GLY A O 1
ATOM 741 N N . ILE A 1 105 ? 26.879 16.829 20.402 1.00 39.29 101 ILE A N 1
ATOM 742 C CA . ILE A 1 105 ? 26.799 16.352 21.769 1.00 38.34 101 ILE A CA 1
ATOM 743 C C . ILE A 1 105 ? 27.675 15.088 21.929 1.00 40.17 101 ILE A C 1
ATOM 744 O O . ILE A 1 105 ? 27.967 14.342 20.960 1.00 40.21 101 ILE A O 1
ATOM 749 N N . CYS A 1 106 ? 28.102 14.874 23.167 1.00 39.64 102 CYS A N 1
ATOM 750 C CA . CYS A 1 106 ? 28.868 13.717 23.543 1.00 40.03 102 CYS A CA 1
ATOM 751 C C . CYS A 1 106 ? 28.006 12.493 23.284 1.00 40.56 102 CYS A C 1
ATOM 752 O O . CYS A 1 106 ? 26.813 12.494 23.616 1.00 42.11 102 CYS A O 1
ATOM 755 N N . ASP A 1 107 ? 28.580 11.447 22.691 1.00 41.86 103 ASP A N 1
ATOM 756 C CA . ASP A 1 107 ? 27.792 10.239 22.418 1.00 40.98 103 ASP A CA 1
ATOM 757 C C . ASP A 1 107 ? 27.349 9.603 23.708 1.00 39.40 103 ASP A C 1
ATOM 758 O O . ASP A 1 107 ? 26.428 8.807 23.695 1.00 38.00 103 ASP A O 1
ATOM 763 N N . ARG A 1 108 ? 28.041 9.903 24.803 1.00 38.62 104 ARG A N 1
ATOM 764 C CA . ARG A 1 108 ? 27.733 9.265 26.060 1.00 38.73 104 ARG A CA 1
ATOM 765 C C . ARG A 1 108 ? 26.348 9.596 26.536 1.00 36.92 104 ARG A C 1
ATOM 766 O O . ARG A 1 108 ? 25.675 8.741 27.132 1.00 36.42 104 ARG A O 1
ATOM 774 N N . MET A 1 109 ? 25.914 10.817 26.255 1.00 34.83 105 MET A N 1
ATOM 775 C CA . MET A 1 109 ? 24.598 11.251 26.660 1.00 34.13 105 MET A CA 1
ATOM 776 C C . MET A 1 109 ? 23.567 10.223 26.312 1.00 33.59 105 MET A C 1
ATOM 777 O O . MET A 1 109 ? 22.685 9.956 27.086 1.00 33.69 105 MET A O 1
ATOM 782 N N . VAL A 1 110 ? 23.662 9.674 25.114 1.00 35.38 106 VAL A N 1
ATOM 783 C CA . VAL A 1 110 ? 22.683 8.712 24.631 1.00 35.39 106 VAL A CA 1
ATOM 784 C C . VAL A 1 110 ? 23.164 7.281 24.822 1.00 35.75 106 VAL A C 1
ATOM 785 O O . VAL A 1 110 ? 22.367 6.404 25.109 1.00 35.73 106 VAL A O 1
ATOM 789 N N . ASN A 1 111 ? 24.464 7.058 24.646 1.00 37.02 107 ASN A N 1
ATOM 790 C CA . ASN A 1 111 ? 25.022 5.702 24.512 1.00 37.52 107 ASN A CA 1
ATOM 791 C C . ASN A 1 111 ? 25.161 4.941 25.802 1.00 38.57 107 ASN A C 1
ATOM 792 O O . ASN A 1 111 ? 25.110 3.708 25.796 1.00 44.76 107 ASN A O 1
ATOM 797 N N . ASP A 1 112 ? 25.315 5.651 26.907 1.00 37.96 108 ASP A N 1
ATOM 798 C CA . ASP A 1 112 ? 25.360 5.009 28.225 1.00 37.58 108 ASP A CA 1
ATOM 799 C C . ASP A 1 112 ? 24.054 4.288 28.551 1.00 37.00 108 ASP A C 1
ATOM 800 O O . ASP A 1 112 ? 24.060 3.267 29.265 1.00 39.11 108 ASP A O 1
ATOM 805 N N . PHE A 1 113 ? 22.957 4.786 27.982 1.00 35.79 109 PHE A N 1
ATOM 806 C CA . PHE A 1 113 ? 21.588 4.371 28.356 1.00 35.48 109 PHE A CA 1
ATOM 807 C C . PHE A 1 113 ? 20.832 3.638 27.234 1.00 35.49 109 PHE A C 1
ATOM 808 O O . PHE A 1 113 ? 19.641 3.324 27.360 1.00 36.10 109 PHE A O 1
ATOM 816 N N . TRP A 1 114 ? 21.514 3.358 26.140 1.00 35.31 110 TRP A N 1
ATOM 817 C CA . TRP A 1 114 ? 20.840 2.786 24.969 1.00 34.50 110 TRP A CA 1
ATOM 818 C C . TRP A 1 114 ? 20.688 1.307 25.117 1.00 35.00 110 TRP A C 1
ATOM 819 O O . TRP A 1 114 ? 21.599 0.633 25.563 1.00 37.82 110 TRP A O 1
ATOM 830 N N . THR A 1 115 ? 19.508 0.811 24.796 1.00 34.98 111 THR A N 1
ATOM 831 C CA . THR A 1 115 ? 19.248 -0.595 24.540 1.00 34.70 111 THR A CA 1
ATOM 832 C C . THR A 1 115 ? 18.459 -0.630 23.229 1.00 34.30 111 THR A C 1
ATOM 833 O O . THR A 1 115 ? 17.657 0.259 22.981 1.00 33.46 111 THR A O 1
ATOM 837 N N . PRO A 1 116 ? 18.691 -1.633 22.369 1.00 35.16 112 PRO A N 1
ATOM 838 C CA . PRO A 1 116 ? 18.114 -1.676 20.984 1.00 35.31 112 PRO A CA 1
ATOM 839 C C . PRO A 1 116 ? 16.541 -1.761 20.923 1.00 36.43 112 PRO A C 1
ATOM 840 O O . PRO A 1 116 ? 15.916 -1.516 19.911 1.00 37.09 112 PRO A O 1
ATOM 844 N N . ASP A 1 117 ? 15.978 -2.179 22.029 1.00 39.75 113 ASP A N 1
ATOM 845 C CA . ASP A 1 117 ? 14.592 -2.117 22.454 1.00 42.69 113 ASP A CA 1
ATOM 846 C C . ASP A 1 117 ? 13.905 -0.711 22.227 1.00 42.74 113 ASP A C 1
ATOM 847 O O . ASP A 1 117 ? 12.731 -0.600 21.824 1.00 41.78 113 ASP A O 1
ATOM 852 N N . GLN A 1 118 ? 14.660 0.350 22.509 1.00 40.56 114 GLN A N 1
ATOM 853 C CA . GLN A 1 118 ? 14.126 1.713 22.572 1.00 40.07 114 GLN A CA 1
ATOM 854 C C . GLN A 1 118 ? 13.965 2.364 21.205 1.00 39.59 114 GLN A C 1
ATOM 855 O O . GLN A 1 118 ? 14.552 1.896 20.229 1.00 38.78 114 GLN A O 1
ATOM 861 N N . HIS A 1 119 ? 13.194 3.460 21.175 1.00 38.75 115 HIS A N 1
ATOM 862 C CA . HIS A 1 119 ? 12.751 4.099 19.951 1.00 39.92 115 HIS A CA 1
ATOM 863 C C . HIS A 1 119 ? 13.417 5.436 19.729 1.00 39.39 115 HIS A C 1
ATOM 864 O O . HIS A 1 119 ? 13.815 6.100 20.676 1.00 38.80 115 HIS A O 1
ATOM 871 N N . ALA A 1 120 ? 13.568 5.832 18.466 1.00 39.58 116 ALA A N 1
ATOM 872 C CA . ALA A 1 120 ? 14.103 7.150 18.094 1.00 41.22 116 ALA A CA 1
ATOM 873 C C . ALA A 1 120 ? 13.481 8.274 18.889 1.00 42.51 116 ALA A C 1
ATOM 874 O O . ALA A 1 120 ? 14.176 9.159 19.301 1.00 41.16 116 ALA A O 1
ATOM 876 N N . SER A 1 121 ? 12.164 8.236 19.061 1.00 46.51 117 SER A N 1
ATOM 877 C CA . SER A 1 121 ? 11.438 9.123 19.986 1.00 49.55 117 SER A CA 1
ATOM 878 C C . SER A 1 121 ? 12.071 9.271 21.360 1.00 50.51 117 SER A C 1
ATOM 879 O O . SER A 1 121 ? 12.176 10.377 21.889 1.00 51.96 117 SER A O 1
ATOM 882 N N . ASP A 1 122 ? 12.423 8.130 21.961 1.00 51.88 118 ASP A N 1
ATOM 883 C CA . ASP A 1 122 ? 13.006 8.074 23.325 1.00 47.75 118 ASP A CA 1
ATOM 884 C C . ASP A 1 122 ? 14.359 8.778 23.360 1.00 45.06 118 ASP A C 1
ATOM 885 O O . ASP A 1 122 ? 14.637 9.551 24.251 1.00 47.00 118 ASP A O 1
ATOM 890 N N . VAL A 1 123 ? 15.157 8.570 22.324 1.00 42.88 119 VAL A N 1
ATOM 891 C CA . VAL A 1 123 ? 16.433 9.241 22.162 1.00 40.00 119 VAL A CA 1
ATOM 892 C C . VAL A 1 123 ? 16.270 10.755 22.032 1.00 41.29 119 VAL A C 1
ATOM 893 O O . VAL A 1 123 ? 17.089 11.546 22.533 1.00 39.52 119 VAL A O 1
ATOM 897 N N . ILE A 1 124 ? 15.228 11.165 21.317 1.00 41.99 120 ILE A N 1
ATOM 898 C CA . ILE A 1 124 ? 15.041 12.578 21.037 1.00 42.27 120 ILE A CA 1
ATOM 899 C C . ILE A 1 124 ? 14.565 13.270 22.300 1.00 41.89 120 ILE A C 1
ATOM 900 O O . ILE A 1 124 ? 15.035 14.353 22.613 1.00 42.04 120 ILE A O 1
ATOM 905 N N . LYS A 1 125 ? 13.659 12.629 23.032 1.00 41.56 121 LYS A N 1
ATOM 906 C CA . LYS A 1 125 ? 13.157 13.216 24.256 1.00 41.10 121 LYS A CA 1
ATOM 907 C C . LYS A 1 125 ? 14.225 13.265 25.330 1.00 39.43 121 LYS A C 1
ATOM 908 O O . LYS A 1 125 ? 14.244 14.194 26.118 1.00 42.24 121 LYS A O 1
ATOM 914 N N . LEU A 1 126 ? 15.120 12.286 25.357 1.00 37.26 122 LEU A N 1
ATOM 915 C CA . LEU A 1 126 ? 16.181 12.248 26.376 1.00 36.07 122 LEU A CA 1
ATOM 916 C C . LEU A 1 126 ? 17.122 13.422 26.223 1.00 34.48 122 LEU A C 1
ATOM 917 O O . LEU A 1 126 ? 17.589 13.980 27.216 1.00 32.05 122 LEU A O 1
ATOM 922 N N . VAL A 1 127 ? 17.404 13.775 24.975 1.00 35.54 123 VAL A N 1
ATOM 923 C CA . VAL A 1 127 ? 18.392 14.805 24.657 1.00 36.12 123 VAL A CA 1
ATOM 924 C C . VAL A 1 127 ? 17.845 16.189 24.876 1.00 36.83 123 VAL A C 1
ATOM 925 O O . VAL A 1 127 ? 18.569 17.069 25.382 1.00 33.76 123 VAL A O 1
ATOM 929 N N . LEU A 1 128 ? 16.579 16.383 24.479 1.00 38.73 124 LEU A N 1
ATOM 930 C CA . LEU A 1 128 ? 15.923 17.686 24.634 1.00 39.89 124 LEU A CA 1
ATOM 931 C C . LEU A 1 128 ? 15.786 18.034 26.102 1.00 42.11 124 LEU A C 1
ATOM 932 O O . LEU A 1 128 ? 16.075 19.153 26.514 1.00 43.98 124 LEU A O 1
ATOM 937 N N . ASP A 1 129 ? 15.364 17.051 26.883 1.00 44.94 125 ASP A N 1
ATOM 938 C CA . ASP A 1 129 ? 15.223 17.206 28.310 1.00 46.25 125 ASP A CA 1
ATOM 939 C C . ASP A 1 129 ? 16.572 17.436 29.004 1.00 43.12 125 ASP A C 1
ATOM 940 O O . ASP A 1 129 ? 16.706 18.253 29.934 1.00 45.19 125 ASP A O 1
ATOM 945 N N . ARG A 1 130 ? 17.553 16.673 28.590 1.00 38.03 126 ARG A N 1
ATOM 946 C CA . ARG A 1 130 ? 18.870 16.761 29.196 1.00 37.08 126 ARG A CA 1
ATOM 947 C C . ARG A 1 130 ? 19.458 18.150 29.015 1.00 34.78 126 ARG A C 1
ATOM 948 O O . ARG A 1 130 ? 19.978 18.738 29.939 1.00 33.54 126 ARG A O 1
ATOM 956 N N . VAL A 1 131 ? 19.360 18.671 27.800 1.00 35.17 127 VAL A N 1
ATOM 957 C CA . VAL A 1 131 ? 19.994 19.942 27.462 1.00 33.63 127 VAL A CA 1
ATOM 958 C C . VAL A 1 131 ? 19.197 21.180 27.905 1.00 35.26 127 VAL A C 1
ATOM 959 O O . VAL A 1 131 ? 19.760 22.141 28.465 1.00 33.47 127 VAL A O 1
ATOM 963 N N . PHE A 1 132 ? 17.885 21.146 27.681 1.00 35.93 128 PHE A N 1
ATOM 964 C CA . PHE A 1 132 ? 17.028 22.281 28.006 1.00 36.09 128 PHE A CA 1
ATOM 965 C C . PHE A 1 132 ? 16.616 22.347 29.485 1.00 37.39 128 PHE A C 1
ATOM 966 O O . PHE A 1 132 ? 16.308 23.437 30.011 1.00 36.38 128 PHE A O 1
ATOM 974 N N . SER A 1 133 ? 16.566 21.172 30.128 1.00 38.78 129 SER A N 1
ATOM 975 C CA . SER A 1 133 ? 15.968 21.028 31.455 1.00 39.71 129 SER A CA 1
ATOM 976 C C . SER A 1 133 ? 16.845 20.426 32.534 1.00 40.17 129 SER A C 1
ATOM 977 O O . SER A 1 133 ? 16.745 20.857 33.666 1.00 40.60 129 SER A O 1
ATOM 980 N N . GLN A 1 134 ? 17.703 19.458 32.220 1.00 40.86 130 GLN A N 1
ATOM 981 C CA . GLN A 1 134 ? 18.497 18.844 33.269 1.00 43.26 130 GLN A CA 1
ATOM 982 C C . GLN A 1 134 ? 19.957 19.213 33.157 1.00 41.33 130 GLN A C 1
ATOM 983 O O . GLN A 1 134 ? 20.817 18.475 33.604 1.00 44.71 130 GLN A O 1
ATOM 989 N N . TYR A 1 135 ? 20.250 20.375 32.623 1.00 38.89 131 TYR A N 1
ATOM 990 C CA . TYR A 1 135 ? 21.640 20.744 32.376 1.00 38.02 131 TYR A CA 1
ATOM 991 C C . TYR A 1 135 ? 22.466 21.009 33.628 1.00 41.33 131 TYR A C 1
ATOM 992 O O . TYR A 1 135 ? 23.699 20.751 33.606 1.00 41.51 131 TYR A O 1
ATOM 1001 N N . LYS A 1 136 ? 21.824 21.523 34.697 1.00 45.77 132 LYS A N 1
ATOM 1002 C CA . LYS A 1 136 ? 22.522 21.879 35.975 1.00 46.93 132 LYS A CA 1
ATOM 1003 C C . LYS A 1 136 ? 23.273 20.726 36.618 1.00 46.61 132 LYS A C 1
ATOM 1004 O O . LYS A 1 136 ? 24.270 20.968 37.290 1.00 49.15 132 LYS A O 1
ATOM 1010 N N . SER A 1 137 ? 22.798 19.490 36.421 1.00 46.83 133 SER A N 1
ATOM 1011 C CA . SER A 1 137 ? 23.449 18.295 37.003 1.00 47.24 133 SER A CA 1
ATOM 1012 C C . SER A 1 137 ? 24.463 17.672 36.017 1.00 45.99 133 SER A C 1
ATOM 1013 O O . SER A 1 137 ? 24.122 17.056 34.990 1.00 44.15 133 SER A O 1
ATOM 1016 N N . ARG A 1 138 ? 25.723 17.851 36.361 1.00 44.03 134 ARG A N 1
ATOM 1017 C CA . ARG A 1 138 ? 26.826 17.421 35.553 1.00 43.52 134 ARG A CA 1
ATOM 1018 C C . ARG A 1 138 ? 26.998 15.896 35.554 1.00 45.31 134 ARG A C 1
ATOM 1019 O O . ARG A 1 138 ? 26.872 15.268 36.599 1.00 46.01 134 ARG A O 1
ATOM 1027 N N . ARG A 1 139 ? 27.346 15.323 34.391 1.00 43.50 135 ARG A N 1
ATOM 1028 C CA . ARG A 1 139 ? 27.783 13.911 34.299 1.00 42.25 135 ARG A CA 1
ATOM 1029 C C . ARG A 1 139 ? 29.083 13.735 33.500 1.00 42.37 135 ARG A C 1
ATOM 1030 O O . ARG A 1 139 ? 30.088 14.356 33.799 1.00 44.80 135 ARG A O 1
ATOM 1038 N N . ASP A 1 140 ? 29.067 12.862 32.499 1.00 41.62 136 ASP A N 1
ATOM 1039 C CA . ASP A 1 140 ? 30.265 12.502 31.746 1.00 41.14 136 ASP A CA 1
ATOM 1040 C C . ASP A 1 140 ? 30.095 12.961 30.315 1.00 38.70 136 ASP A C 1
ATOM 1041 O O . ASP A 1 140 ? 30.850 12.551 29.455 1.00 38.16 136 ASP A O 1
ATOM 1046 N N . ASP A 1 141 ? 29.094 13.831 30.086 1.00 38.92 137 ASP A N 1
ATOM 1047 C CA . ASP A 1 141 ? 28.656 14.272 28.736 1.00 36.82 137 ASP A CA 1
ATOM 1048 C C . ASP A 1 141 ? 28.835 15.781 28.495 1.00 35.89 137 ASP A C 1
ATOM 1049 O O . ASP A 1 141 ? 28.280 16.354 27.550 1.00 35.35 137 ASP A O 1
ATOM 1054 N N . ASP A 1 142 ? 29.623 16.417 29.338 1.00 37.05 138 ASP A N 1
ATOM 1055 C CA . ASP A 1 142 ? 30.016 17.798 29.105 1.00 38.65 138 ASP A CA 1
ATOM 1056 C C . ASP A 1 142 ? 30.971 17.882 27.928 1.00 39.40 138 ASP A C 1
ATOM 1057 O O . ASP A 1 142 ? 31.934 17.109 27.878 1.00 38.07 138 ASP A O 1
ATOM 1062 N N . VAL A 1 143 ? 30.650 18.786 26.978 1.00 39.04 139 VAL A N 1
ATOM 1063 C CA . VAL A 1 143 ? 31.460 19.033 25.765 1.00 41.04 139 VAL A CA 1
ATOM 1064 C C . VAL A 1 143 ? 32.014 20.465 25.701 1.00 42.41 139 VAL A C 1
ATOM 1065 O O . VAL A 1 143 ? 32.867 20.737 24.889 1.00 42.07 139 VAL A O 1
ATOM 1069 N N . ASN A 1 144 ? 31.481 21.370 26.526 1.00 44.02 140 ASN A N 1
ATOM 1070 C CA . ASN A 1 144 ? 31.812 22.801 26.499 1.00 42.89 140 ASN A CA 1
ATOM 1071 C C . ASN A 1 144 ? 32.097 23.245 27.915 1.00 44.88 140 ASN A C 1
ATOM 1072 O O . ASN A 1 144 ? 31.180 23.648 28.631 1.00 47.23 140 ASN A O 1
ATOM 1077 N N . PRO A 1 145 ? 33.363 23.153 28.354 1.00 47.40 141 PRO A N 1
ATOM 1078 C CA . PRO A 1 145 ? 33.651 23.406 29.763 1.00 48.71 141 PRO A CA 1
ATOM 1079 C C . PRO A 1 145 ? 33.687 24.907 30.165 1.00 51.47 141 PRO A C 1
ATOM 1080 O O . PRO A 1 145 ? 33.540 25.226 31.347 1.00 57.07 141 PRO A O 1
ATOM 1084 N N . GLU A 1 146 ? 33.900 25.815 29.217 1.00 51.26 142 GLU A N 1
ATOM 1085 C CA . GLU A 1 146 ? 33.706 27.235 29.490 1.00 50.77 142 GLU A CA 1
ATOM 1086 C C . GLU A 1 146 ? 32.249 27.533 29.858 1.00 46.93 142 GLU A C 1
ATOM 1087 O O . GLU A 1 146 ? 31.995 28.308 30.776 1.00 47.38 142 GLU A O 1
ATOM 1093 N N . ALA A 1 147 ? 31.297 26.903 29.180 1.00 42.49 143 ALA A N 1
ATOM 1094 C CA . ALA A 1 147 ? 29.897 27.066 29.552 1.00 42.28 143 ALA A CA 1
ATOM 1095 C C . ALA A 1 147 ? 29.578 26.452 30.948 1.00 43.12 143 ALA A C 1
ATOM 1096 O O . ALA A 1 147 ? 28.783 27.003 31.718 1.00 42.84 143 ALA A O 1
ATOM 1098 N N . ARG A 1 148 ? 30.208 25.325 31.283 1.00 43.68 144 ARG A N 1
ATOM 1099 C CA . ARG A 1 148 ? 30.000 24.701 32.597 1.00 44.91 144 ARG A CA 1
ATOM 1100 C C . ARG A 1 148 ? 30.546 25.586 33.724 1.00 44.40 144 ARG A C 1
ATOM 1101 O O . ARG A 1 148 ? 29.854 25.845 34.724 1.00 43.43 144 ARG A O 1
ATOM 1109 N N . HIS A 1 149 ? 31.778 26.044 33.552 1.00 46.28 145 HIS A N 1
ATOM 1110 C CA . HIS A 1 149 ? 32.401 26.955 34.510 1.00 49.40 145 HIS A CA 1
ATOM 1111 C C . HIS A 1 149 ? 31.581 28.193 34.752 1.00 46.06 145 HIS A C 1
ATOM 1112 O O . HIS A 1 149 ? 31.433 28.635 35.874 1.00 49.50 145 HIS A O 1
ATOM 1119 N N . TYR A 1 150 ? 31.020 28.738 33.695 1.00 43.66 146 TYR A N 1
ATOM 1120 C CA . TYR A 1 150 ? 30.240 29.940 33.788 1.00 45.54 146 TYR A CA 1
ATOM 1121 C C . TYR A 1 150 ? 28.886 29.726 34.495 1.00 48.83 146 TYR A C 1
ATOM 1122 O O . TYR A 1 150 ? 28.468 30.563 35.321 1.00 49.52 146 TYR A O 1
ATOM 1131 N N . LEU A 1 151 ? 28.186 28.641 34.170 1.00 48.08 147 LEU A N 1
ATOM 1132 C CA . LEU A 1 151 ? 26.991 28.263 34.960 1.00 49.96 147 LEU A CA 1
ATOM 1133 C C . LEU A 1 151 ? 27.289 28.084 36.459 1.00 50.96 147 LEU A C 1
ATOM 1134 O O . LEU A 1 151 ? 26.517 28.525 37.332 1.00 47.01 147 LEU A O 1
ATOM 1139 N N . GLU A 1 152 ? 28.400 27.408 36.731 1.00 53.70 148 GLU A N 1
ATOM 1140 C CA . GLU A 1 152 ? 28.758 27.047 38.098 1.00 57.07 148 GLU A CA 1
ATOM 1141 C C . GLU A 1 152 ? 29.057 28.265 38.965 1.00 59.61 148 GLU A C 1
ATOM 1142 O O . GLU A 1 152 ? 28.745 28.271 40.148 1.00 60.17 148 GLU A O 1
ATOM 1148 N N . LYS A 1 153 ? 29.630 29.302 38.361 1.00 63.47 149 LYS A N 1
ATOM 1149 C CA . LYS A 1 153 ? 30.060 30.484 39.107 1.00 63.82 149 LYS A CA 1
ATOM 1150 C C . LYS A 1 153 ? 29.287 31.745 38.828 1.00 58.46 149 LYS A C 1
ATOM 1151 O O . LYS A 1 153 ? 29.325 32.664 39.623 1.00 66.37 149 LYS A O 1
ATOM 1157 N N . PHE A 1 154 ? 28.567 31.789 37.726 1.00 55.37 150 PHE A N 1
ATOM 1158 C CA . PHE A 1 154 ? 27.675 32.901 37.456 1.00 54.60 150 PHE A CA 1
ATOM 1159 C C . PHE A 1 154 ? 26.327 32.387 36.984 1.00 54.08 150 PHE A C 1
ATOM 1160 O O . PHE A 1 154 ? 25.885 32.723 35.874 1.00 48.60 150 PHE A O 1
ATOM 1168 N N . PRO A 1 155 ? 25.637 31.616 37.861 1.00 55.77 151 PRO A N 1
ATOM 1169 C CA . PRO A 1 155 ? 24.339 31.006 37.519 1.00 56.29 151 PRO A CA 1
ATOM 1170 C C . PRO A 1 155 ? 23.390 32.001 36.881 1.00 54.01 151 PRO A C 1
ATOM 1171 O O . PRO A 1 155 ? 22.710 31.690 35.906 1.00 52.22 151 PRO A O 1
ATOM 1175 N N . GLN A 1 156 ? 23.375 33.202 37.438 1.00 56.11 152 GLN A N 1
ATOM 1176 C CA . GLN A 1 156 ? 22.440 34.240 37.021 1.00 56.19 152 GLN A CA 1
ATOM 1177 C C . GLN A 1 156 ? 22.898 34.914 35.687 1.00 54.93 152 GLN A C 1
ATOM 1178 O O . GLN A 1 156 ? 22.066 35.132 34.786 1.00 55.83 152 GLN A O 1
ATOM 1184 N N . ASP A 1 157 ? 24.205 35.162 35.523 1.00 91.95 153 ASP A N 1
ATOM 1185 C CA . ASP A 1 157 ? 24.734 35.775 34.288 1.00 85.62 153 ASP A CA 1
ATOM 1186 C C . ASP A 1 157 ? 24.681 34.791 33.110 1.00 78.63 153 ASP A C 1
ATOM 1187 O O . ASP A 1 157 ? 24.612 35.224 31.957 1.00 77.85 153 ASP A O 1
ATOM 1192 N N . PHE A 1 158 ? 24.744 33.480 33.403 1.00 75.31 154 PHE A N 1
ATOM 1193 C CA . PHE A 1 158 ? 24.576 32.390 32.398 1.00 66.91 154 PHE A CA 1
ATOM 1194 C C . PHE A 1 158 ? 23.176 32.405 31.751 1.00 63.07 154 PHE A C 1
ATOM 1195 O O . PHE A 1 158 ? 23.038 32.191 30.541 1.00 56.97 154 PHE A O 1
ATOM 1203 N N . ALA A 1 159 ? 22.152 32.655 32.567 1.00 67.05 155 ALA A N 1
ATOM 1204 C CA . ALA A 1 159 ? 20.765 32.823 32.093 1.00 68.15 155 ALA A CA 1
ATOM 1205 C C . ALA A 1 159 ? 20.620 33.970 31.079 1.00 68.70 155 ALA A C 1
ATOM 1206 O O . ALA A 1 159 ? 20.079 33.765 29.980 1.00 70.40 155 ALA A O 1
ATOM 1208 N N . ALA A 1 160 ? 21.089 35.170 31.455 1.00 69.62 156 ALA A N 1
ATOM 1209 C CA . ALA A 1 160 ? 21.006 36.370 30.580 1.00 68.51 156 ALA A CA 1
ATOM 1210 C C . ALA A 1 160 ? 21.695 36.118 29.252 1.00 63.04 156 ALA A C 1
ATOM 1211 O O . ALA A 1 160 ? 21.282 36.621 28.215 1.00 63.13 156 ALA A O 1
ATOM 1213 N N . ARG A 1 161 ? 22.755 35.327 29.313 1.00 60.88 157 ARG A N 1
ATOM 1214 C CA . ARG A 1 161 ? 23.541 34.941 28.137 1.00 58.45 157 ARG A CA 1
ATOM 1215 C C . ARG A 1 161 ? 22.808 33.940 27.216 1.00 55.26 157 ARG A C 1
ATOM 1216 O O . ARG A 1 161 ? 22.982 34.005 25.997 1.00 55.96 157 ARG A O 1
ATOM 1224 N N . VAL A 1 162 ? 21.999 33.037 27.781 1.00 5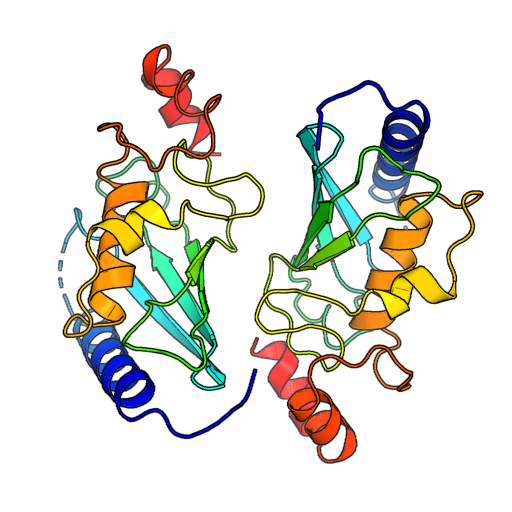3.04 158 VAL A N 1
ATOM 1225 C CA . VAL A 1 162 ? 21.213 32.113 26.970 1.00 53.04 158 VAL A CA 1
ATOM 1226 C C . VAL A 1 162 ? 20.176 32.891 26.149 1.00 59.23 158 VAL A C 1
ATOM 1227 O O . VAL A 1 162 ? 19.959 32.595 24.957 1.00 60.52 158 VAL A O 1
ATOM 1231 N N . ARG A 1 163 ? 19.555 33.897 26.771 1.00 64.37 159 ARG A N 1
ATOM 1232 C CA . ARG A 1 163 ? 18.587 34.752 26.051 1.00 71.51 159 ARG A CA 1
ATOM 1233 C C . ARG A 1 163 ? 19.216 35.637 24.995 1.00 72.63 159 ARG A C 1
ATOM 1234 O O . ARG A 1 163 ? 18.501 36.150 24.154 1.00 78.82 159 ARG A O 1
ATOM 1242 N N . ARG A 1 164 ? 20.532 35.826 25.049 1.00 68.48 160 ARG A N 1
ATOM 1243 C CA . ARG A 1 164 ? 21.243 36.484 23.974 1.00 71.78 160 ARG A CA 1
ATOM 1244 C C . ARG A 1 164 ? 21.392 35.472 22.821 1.00 72.80 160 ARG A C 1
ATOM 1245 O O . ARG A 1 164 ? 20.600 35.522 21.890 1.00 79.17 160 ARG A O 1
ATOM 1253 N N . GLY A 1 165 ? 22.338 34.528 22.892 1.00 68.90 161 GLY A N 1
ATOM 1254 C CA . GLY A 1 165 ? 22.402 33.429 21.910 1.00 67.84 161 GLY A CA 1
ATOM 1255 C C . GLY A 1 165 ? 23.290 32.252 22.279 1.00 61.75 161 GLY A C 1
ATOM 1256 O O . GLY A 1 165 ? 23.753 31.514 21.388 1.00 61.18 161 GLY A O 1
ATOM 1257 N N . MET B 1 5 ? 39.166 21.045 20.637 1.00 78.76 1 MET B N 1
ATOM 1258 C CA . MET B 1 5 ? 39.722 22.345 20.130 1.00 79.94 1 MET B CA 1
ATOM 1259 C C . MET B 1 5 ? 40.052 23.328 21.290 1.00 76.74 1 MET B C 1
ATOM 1260 O O . MET B 1 5 ? 39.325 23.371 22.282 1.00 81.84 1 MET B O 1
ATOM 1265 N N . LYS B 1 6 ? 41.149 24.096 21.155 1.00 67.73 2 LYS B N 1
ATOM 1266 C CA . LYS B 1 6 ? 41.644 25.019 22.196 1.00 58.97 2 LYS B CA 1
ATOM 1267 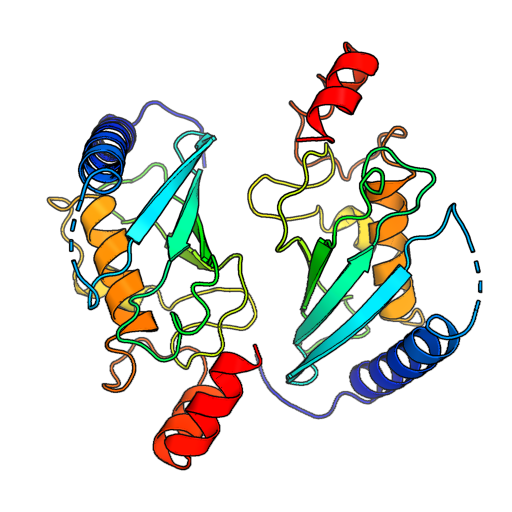C C . LYS B 1 6 ? 41.243 26.510 21.916 1.00 52.04 2 LYS B C 1
ATOM 1268 O O . LYS B 1 6 ? 41.136 26.931 20.767 1.00 50.38 2 LYS B O 1
ATOM 1270 N N . ASN B 1 7 ? 40.996 27.263 22.987 1.00 48.28 3 ASN B N 1
ATOM 1271 C CA . ASN B 1 7 ? 40.604 28.681 22.961 1.00 45.11 3 ASN B CA 1
ATOM 1272 C C . ASN B 1 7 ? 41.822 29.551 23.304 1.00 45.42 3 ASN B C 1
ATOM 1273 O O . ASN B 1 7 ? 42.061 29.905 24.458 1.00 45.38 3 ASN B O 1
ATOM 1278 N N . ILE B 1 8 ? 42.591 29.886 22.265 1.00 44.40 4 ILE B N 1
ATOM 1279 C CA . ILE B 1 8 ? 43.922 30.495 22.422 1.00 43.07 4 ILE B CA 1
ATOM 1280 C C . ILE B 1 8 ? 44.029 31.714 21.451 1.00 42.53 4 ILE B C 1
ATOM 1281 O O . ILE B 1 8 ? 43.239 31.789 20.491 1.00 43.13 4 ILE B O 1
ATOM 1286 N N . SER B 1 9 ? 44.925 32.691 21.712 1.00 42.47 5 SER B N 1
ATOM 1287 C CA . SER B 1 9 ? 45.039 33.901 20.851 1.00 40.63 5 SER B CA 1
ATOM 1288 C C . SER B 1 9 ? 45.298 33.401 19.424 1.00 39.52 5 SER B C 1
ATOM 1289 O O . SER B 1 9 ? 46.120 32.506 19.230 1.00 40.34 5 SER B O 1
ATOM 1292 N N . ASN B 1 10 ? 44.572 33.969 18.454 1.00 38.12 6 ASN B N 1
ATOM 1293 C CA . ASN B 1 10 ? 44.910 33.910 16.993 1.00 35.83 6 ASN B CA 1
ATOM 1294 C C . ASN B 1 10 ? 44.943 35.380 16.461 1.00 35.70 6 ASN B C 1
ATOM 1295 O O . ASN B 1 10 ? 43.899 36.043 16.383 1.00 35.08 6 ASN B O 1
ATOM 1300 N N . LYS B 1 11 ? 46.114 35.904 16.143 1.00 36.88 7 LYS B N 1
ATOM 1301 C CA . LYS B 1 11 ? 46.234 37.310 15.669 1.00 38.39 7 LYS B CA 1
ATOM 1302 C C . LYS B 1 11 ? 45.240 37.575 14.532 1.00 38.18 7 LYS B C 1
ATOM 1303 O O . LYS B 1 11 ? 44.651 38.658 14.464 1.00 38.86 7 LYS B O 1
ATOM 1309 N N . ARG B 1 12 ? 45.041 36.572 13.659 1.00 37.51 8 ARG B N 1
ATOM 1310 C CA . ARG B 1 12 ? 44.249 36.719 12.418 1.00 35.52 8 ARG B CA 1
ATOM 1311 C C . ARG B 1 12 ? 42.733 36.533 12.546 1.00 34.68 8 ARG B C 1
ATOM 1312 O O . ARG B 1 12 ? 42.004 37.109 11.758 1.00 37.39 8 ARG B O 1
ATOM 1320 N N . ILE B 1 13 ? 42.258 35.732 13.490 1.00 32.44 9 ILE B N 1
ATOM 1321 C CA . ILE B 1 13 ? 40.818 35.621 13.716 1.00 32.02 9 ILE B CA 1
ATOM 1322 C C . ILE B 1 13 ? 40.278 36.930 14.274 1.00 32.86 9 ILE B C 1
ATOM 1323 O O . ILE B 1 13 ? 39.270 37.465 13.779 1.00 31.68 9 ILE B O 1
ATOM 1328 N N . ILE B 1 14 ? 40.990 37.450 15.283 1.00 34.78 10 ILE B N 1
ATOM 1329 C CA . ILE B 1 14 ? 40.694 38.746 15.899 1.00 35.98 10 ILE B CA 1
ATOM 1330 C C . ILE B 1 14 ? 40.814 39.905 14.865 1.00 37.73 10 ILE B C 1
ATOM 1331 O O . ILE B 1 14 ? 39.889 40.725 14.730 1.00 37.62 10 ILE B O 1
ATOM 1336 N N . LYS B 1 15 ? 41.944 39.967 14.143 1.00 38.70 11 LYS B N 1
ATOM 1337 C CA . LYS B 1 15 ? 42.152 40.995 13.094 1.00 40.16 11 LYS B CA 1
ATOM 1338 C C . LYS B 1 15 ? 41.032 40.958 12.046 1.00 37.91 11 LYS B C 1
ATOM 1339 O O . LYS B 1 15 ? 40.502 42.000 11.663 1.00 37.84 11 LYS B O 1
ATOM 1345 N N . ASP B 1 16 ? 40.665 39.764 11.589 1.00 36.62 12 ASP B N 1
ATOM 1346 C CA . ASP B 1 16 ? 39.535 39.631 10.649 1.00 36.17 12 ASP B CA 1
ATOM 1347 C C . ASP B 1 16 ? 38.148 39.921 11.231 1.00 35.16 12 ASP B C 1
ATOM 1348 O O . ASP B 1 16 ? 37.275 40.279 10.480 1.00 34.39 12 ASP B O 1
ATOM 1353 N N . LEU B 1 17 ? 37.920 39.683 12.531 1.00 36.75 13 LEU B N 1
ATOM 1354 C CA . LEU B 1 17 ? 36.620 40.001 13.169 1.00 36.17 13 LEU B CA 1
ATOM 1355 C C . LEU B 1 17 ? 36.517 41.533 13.226 1.00 37.65 13 LEU B C 1
ATOM 1356 O O . LEU B 1 17 ? 35.521 42.099 12.809 1.00 36.53 13 LEU B O 1
ATOM 1361 N N . LYS B 1 18 ? 37.584 42.189 13.693 1.00 37.82 14 LYS B N 1
ATOM 1362 C CA . LYS B 1 18 ? 37.672 43.649 13.667 1.00 39.01 14 LYS B CA 1
ATOM 1363 C C . LYS B 1 18 ? 37.381 44.204 12.276 1.00 40.73 14 LYS B C 1
ATOM 1364 O O . LYS B 1 18 ? 36.698 45.218 12.148 1.00 43.04 14 LYS B O 1
ATOM 1370 N N . LEU B 1 19 ? 37.887 43.542 11.236 1.00 42.23 15 LEU B N 1
ATOM 1371 C CA . LEU B 1 19 ? 37.679 44.003 9.848 1.00 43.16 15 LEU B CA 1
ATOM 1372 C C . LEU B 1 19 ? 36.233 43.805 9.411 1.00 41.93 15 LEU B C 1
ATOM 1373 O O . LEU B 1 19 ? 35.664 44.688 8.772 1.00 41.63 15 LEU B O 1
ATOM 1378 N N . LEU B 1 20 ? 35.630 42.675 9.791 1.00 41.31 16 LEU B N 1
ATOM 1379 C CA . LEU B 1 20 ? 34.207 42.433 9.522 1.00 43.08 16 LEU B CA 1
ATOM 1380 C C . LEU B 1 20 ? 33.279 43.441 10.217 1.00 46.75 16 LEU B C 1
ATOM 1381 O O . LEU B 1 20 ? 32.333 43.951 9.603 1.00 52.80 16 LEU B O 1
ATOM 1386 N N . LEU B 1 21 ? 33.555 43.720 11.488 1.00 45.83 17 LEU B N 1
ATOM 1387 C CA . LEU B 1 21 ? 32.786 44.657 12.296 1.00 46.09 17 LEU B CA 1
ATOM 1388 C C . LEU B 1 21 ? 32.842 46.072 11.735 1.00 49.63 17 LEU B C 1
ATOM 1389 O O . LEU B 1 21 ? 31.853 46.791 11.741 1.00 50.90 17 LEU B O 1
ATOM 1394 N N . GLU B 1 22 ? 34.018 46.465 11.264 1.00 51.48 18 GLU B N 1
ATOM 1395 C CA . GLU B 1 22 ? 34.199 47.744 10.590 1.00 51.94 18 GLU B CA 1
ATOM 1396 C C . GLU B 1 22 ? 33.330 47.849 9.317 1.00 54.70 18 GLU B C 1
ATOM 1397 O O . GLU B 1 22 ? 32.738 48.905 9.046 1.00 59.23 18 GLU B O 1
ATOM 1403 N N . GLU B 1 23 ? 33.233 46.754 8.557 1.00 54.54 19 GLU B N 1
ATOM 1404 C CA . GLU B 1 23 ? 32.456 46.730 7.308 1.00 56.52 19 GLU B CA 1
ATOM 1405 C C . GLU B 1 23 ? 30.964 46.694 7.539 1.00 57.82 19 GLU B C 1
ATOM 1406 O O . GLU B 1 23 ? 30.198 47.318 6.794 1.00 63.21 19 GLU B O 1
ATOM 1412 N N . VAL B 1 24 ? 30.552 45.899 8.518 1.00 57.56 20 VAL B N 1
ATOM 1413 C CA . VAL B 1 24 ? 29.143 45.767 8.908 1.00 59.31 20 VAL B CA 1
ATOM 1414 C C . VAL B 1 24 ? 28.526 47.055 9.480 1.00 65.01 20 VAL B C 1
ATOM 1415 O O . VAL B 1 24 ? 27.307 47.240 9.400 1.00 63.69 20 VAL B O 1
ATOM 1419 N N . ASP B 1 25 ? 29.368 47.943 10.027 1.00 71.42 21 ASP B N 1
ATOM 1420 C CA . ASP B 1 25 ? 28.925 49.259 10.525 1.00 79.62 21 ASP B CA 1
ATOM 1421 C C . ASP B 1 25 ? 29.032 50.377 9.503 1.00 83.33 21 ASP B C 1
ATOM 1422 O O . ASP B 1 25 ? 28.359 51.391 9.629 1.00 91.43 21 ASP B O 1
ATOM 1427 N N . ALA B 1 26 ? 29.894 50.192 8.513 1.00 82.71 22 ALA B N 1
ATOM 1428 C CA . ALA B 1 26 ? 29.903 51.026 7.320 1.00 86.13 22 ALA B CA 1
ATOM 1429 C C . ALA B 1 26 ? 28.712 50.706 6.368 1.00 91.23 22 ALA B C 1
ATOM 1430 O O . ALA B 1 26 ? 28.181 51.613 5.704 1.00 99.80 22 ALA B O 1
ATOM 1432 N N . ASN B 1 27 ? 28.302 49.432 6.309 1.00 88.02 23 ASN B N 1
ATOM 1433 C CA . ASN B 1 27 ? 27.154 48.980 5.494 1.00 86.71 23 ASN B CA 1
ATOM 1434 C C . ASN B 1 27 ? 25.814 49.486 6.064 1.00 88.40 23 ASN B C 1
ATOM 1435 O O . ASN B 1 27 ? 25.005 50.057 5.326 1.00 93.71 23 ASN B O 1
ATOM 1440 N N . ASN B 1 28 ? 25.608 49.294 7.378 1.00 90.23 24 ASN B N 1
ATOM 1441 C CA . ASN B 1 28 ? 24.406 49.771 8.127 1.00 87.08 24 ASN B CA 1
ATOM 1442 C C . ASN B 1 28 ? 24.384 51.292 8.371 1.00 88.64 24 ASN B C 1
ATOM 1443 O O . ASN B 1 28 ? 24.057 51.752 9.472 1.00 85.16 24 ASN B O 1
ATOM 1448 N N . GLU B 1 29 ? 24.788 52.043 7.343 1.00 94.39 25 GLU B N 1
ATOM 1449 C CA . GLU B 1 29 ? 24.565 53.494 7.216 1.00 98.29 25 GLU B CA 1
ATOM 1450 C C . GLU B 1 29 ? 24.103 53.844 5.766 1.00 99.89 25 GLU B C 1
ATOM 1451 O O . GLU B 1 29 ? 23.137 54.595 5.597 1.00 98.67 25 GLU B O 1
ATOM 1457 N N . ALA B 1 30 ? 24.756 53.269 4.741 1.00 100.12 26 ALA B N 1
ATOM 1458 C CA . ALA B 1 30 ? 24.403 53.523 3.331 1.00 101.95 26 ALA B CA 1
ATOM 1459 C C . ALA B 1 30 ? 23.301 52.561 2.853 1.00 101.91 26 ALA B C 1
ATOM 1460 O O . ALA B 1 30 ? 22.103 52.881 2.909 1.00 98.51 26 ALA B O 1
ATOM 1462 N N . SER B 1 35 ? 23.307 48.366 -2.166 1.00 75.61 31 SER B N 1
ATOM 1463 C CA . SER B 1 35 ? 23.252 47.602 -3.406 1.00 80.29 31 SER B CA 1
ATOM 1464 C C . SER B 1 35 ? 22.129 46.545 -3.403 1.00 80.08 31 SER B C 1
ATOM 1465 O O . SER B 1 35 ? 22.034 45.743 -2.465 1.00 75.21 31 SER B O 1
ATOM 1468 N N . PRO B 1 36 ? 21.296 46.530 -4.473 1.00 83.06 32 PRO B N 1
ATOM 1469 C CA . PRO B 1 36 ? 20.282 45.479 -4.616 1.00 83.13 32 PRO B CA 1
ATOM 1470 C C . PRO B 1 36 ? 20.870 44.111 -4.995 1.00 81.02 32 PRO B C 1
ATOM 1471 O O . PRO B 1 36 ? 20.194 43.106 -4.813 1.00 79.85 32 PRO B O 1
ATOM 1475 N N . HIS B 1 37 ? 22.091 44.086 -5.540 1.00 80.92 33 HIS B N 1
ATOM 1476 C CA . HIS B 1 37 ? 22.747 42.844 -5.996 1.00 81.72 33 HIS B CA 1
ATOM 1477 C C . HIS B 1 37 ? 23.591 42.191 -4.939 1.00 77.67 33 HIS B C 1
ATOM 1478 O O . HIS B 1 37 ? 23.902 41.003 -5.046 1.00 78.75 33 HIS B O 1
ATOM 1485 N N . SER B 1 38 ? 23.965 42.946 -3.911 1.00 74.24 34 SER B N 1
ATOM 1486 C CA . SER B 1 38 ? 24.746 42.398 -2.815 1.00 70.10 34 SER B CA 1
ATOM 1487 C C . SER B 1 38 ? 23.876 42.059 -1.625 1.00 68.61 34 SER B C 1
ATOM 1488 O O . SER B 1 38 ? 22.808 42.639 -1.383 1.00 69.68 34 SER B O 1
ATOM 1491 N N . THR B 1 39 ? 24.375 41.087 -0.881 1.00 67.98 35 THR B N 1
ATOM 1492 C CA . THR B 1 39 ? 23.722 40.577 0.306 1.00 65.75 35 THR B CA 1
ATOM 1493 C C . THR B 1 39 ? 24.300 41.384 1.492 1.00 60.46 35 THR B C 1
ATOM 1494 O O . THR B 1 39 ? 25.501 41.693 1.512 1.00 55.37 35 THR B O 1
ATOM 1498 N N . ALA B 1 40 ? 23.449 41.767 2.441 1.00 56.38 36 ALA B N 1
ATOM 1499 C CA . ALA B 1 40 ? 23.871 42.658 3.509 1.00 55.25 36 ALA B CA 1
ATOM 1500 C C . ALA B 1 40 ? 23.972 41.841 4.819 1.00 52.69 36 ALA B C 1
ATOM 1501 O O . ALA B 1 40 ? 23.025 41.168 5.198 1.00 54.36 36 ALA B O 1
ATOM 1503 N N . ILE B 1 41 ? 25.135 41.878 5.466 1.00 49.41 37 ILE B N 1
ATOM 1504 C CA . ILE B 1 41 ? 25.300 41.339 6.806 1.00 48.86 37 ILE B CA 1
ATOM 1505 C C . ILE B 1 41 ? 24.989 42.467 7.782 1.00 50.34 37 ILE B C 1
ATOM 1506 O O . ILE B 1 41 ? 25.617 43.520 7.704 1.00 51.28 37 ILE B O 1
ATOM 1511 N N . PHE B 1 42 ? 24.031 42.264 8.687 1.00 47.43 38 PHE B N 1
ATOM 1512 C CA . PHE B 1 42 ? 23.574 43.340 9.595 1.00 52.31 38 PHE B CA 1
ATOM 1513 C C . PHE B 1 42 ? 23.674 43.066 11.112 1.00 54.76 38 PHE B C 1
ATOM 1514 O O . PHE B 1 42 ? 23.376 43.960 11.928 1.00 61.34 38 PHE B O 1
ATOM 1522 N N . SER B 1 43 ? 24.055 41.847 11.495 1.00 51.96 39 SER B N 1
ATOM 1523 C CA . SER B 1 43 ? 24.379 41.517 12.892 1.00 51.35 39 SER B CA 1
ATOM 1524 C C . SER B 1 43 ? 25.511 40.490 12.941 1.00 47.24 39 SER B C 1
ATOM 1525 O O . SER B 1 43 ? 25.536 39.550 12.145 1.00 44.57 39 SER B O 1
ATOM 1528 N N . VAL B 1 44 ? 26.444 40.705 13.865 1.00 46.08 40 VAL B N 1
ATOM 1529 C CA . VAL B 1 44 ? 27.595 39.836 14.046 1.00 44.29 40 VAL B CA 1
ATOM 1530 C C . VAL B 1 44 ? 27.846 39.575 15.517 1.00 44.83 40 VAL B C 1
ATOM 1531 O O . VAL B 1 44 ? 28.484 40.372 16.160 1.00 47.70 40 VAL B O 1
ATOM 1535 N N . ASP B 1 45 ? 27.329 38.476 16.046 1.00 45.33 41 ASP B N 1
ATOM 1536 C CA . ASP B 1 45 ? 27.569 38.092 17.436 1.00 45.71 41 ASP B CA 1
ATOM 1537 C C . ASP B 1 45 ? 28.610 36.971 17.391 1.00 42.35 41 ASP B C 1
ATOM 1538 O O . ASP B 1 45 ? 28.855 36.398 16.334 1.00 42.47 41 ASP B O 1
ATOM 1543 N N . THR B 1 46 ? 29.308 36.730 18.489 1.00 42.24 42 THR B N 1
ATOM 1544 C CA . THR B 1 46 ? 30.305 35.660 18.548 1.00 39.31 42 THR B CA 1
ATOM 1545 C C . THR B 1 46 ? 30.078 34.861 19.810 1.00 42.48 42 THR B C 1
ATOM 1546 O O . THR B 1 46 ? 29.332 35.252 20.693 1.00 44.83 42 THR B O 1
ATOM 1550 N N . ASP B 1 47 ? 30.771 33.744 19.907 1.00 44.21 43 ASP B N 1
ATOM 1551 C CA . ASP B 1 47 ? 30.641 32.843 21.042 1.00 44.80 43 ASP B CA 1
ATOM 1552 C C . ASP B 1 47 ? 32.019 32.200 21.172 1.00 44.36 43 ASP B C 1
ATOM 1553 O O . ASP B 1 47 ? 32.233 31.096 20.654 1.00 45.13 43 ASP B O 1
ATOM 1558 N N . THR B 1 48 ? 32.966 32.923 21.795 1.00 42.11 44 THR B N 1
ATOM 1559 C CA . THR B 1 48 ? 34.383 32.661 21.590 1.00 39.89 44 THR B CA 1
ATOM 1560 C C . THR B 1 48 ? 34.682 33.325 20.279 1.00 38.35 44 THR B C 1
ATOM 1561 O O . THR B 1 48 ? 33.765 33.549 19.485 1.00 37.47 44 THR B O 1
ATOM 1565 N N . ILE B 1 49 ? 35.946 33.635 20.026 1.00 37.12 45 ILE B N 1
ATOM 1566 C CA . ILE B 1 49 ? 36.328 34.225 18.737 1.00 35.70 45 ILE B CA 1
ATOM 1567 C C . ILE B 1 49 ? 36.274 33.208 17.608 1.00 35.27 45 ILE B C 1
ATOM 1568 O O . ILE B 1 49 ? 36.325 33.579 16.431 1.00 36.88 45 ILE B O 1
ATOM 1573 N N . TYR B 1 50 ? 36.101 31.944 17.973 1.00 35.05 46 TYR B N 1
ATOM 1574 C CA . TYR B 1 50 ? 36.096 30.812 17.032 1.00 34.93 46 TYR B CA 1
ATOM 1575 C C . TYR B 1 50 ? 34.724 30.500 16.404 1.00 35.06 46 TYR B C 1
ATOM 1576 O O . TYR B 1 50 ? 34.618 29.653 15.529 1.00 33.47 46 TYR B O 1
ATOM 1585 N N . ASN B 1 51 ? 33.689 31.177 16.872 1.00 36.03 47 ASN B N 1
ATOM 1586 C CA . ASN B 1 51 ? 32.312 30.884 16.467 1.00 37.50 47 ASN B CA 1
ATOM 1587 C C . ASN B 1 51 ? 31.597 32.209 16.272 1.00 36.10 47 ASN B C 1
ATOM 1588 O O . ASN B 1 51 ? 31.309 32.911 17.260 1.00 35.03 47 ASN B O 1
ATOM 1593 N N . TRP B 1 52 ? 31.381 32.581 15.012 1.00 34.86 48 TRP B N 1
ATOM 1594 C CA . TRP B 1 52 ? 30.702 33.817 14.720 1.00 36.01 48 TRP B CA 1
ATOM 1595 C C . TRP B 1 52 ? 29.354 33.506 14.184 1.00 36.50 48 TRP B C 1
ATOM 1596 O O . TRP B 1 52 ? 29.254 32.820 13.199 1.00 38.03 48 TRP B O 1
ATOM 1607 N N . ILE B 1 53 ? 28.302 33.978 14.845 1.00 39.12 49 ILE B N 1
ATOM 1608 C CA . ILE B 1 53 ? 26.926 33.873 14.364 1.00 40.18 49 ILE B CA 1
ATOM 1609 C C . ILE B 1 53 ? 26.559 35.172 13.651 1.00 39.55 49 ILE B C 1
ATOM 1610 O O . ILE B 1 53 ? 26.648 36.246 14.240 1.00 41.30 49 ILE B O 1
ATOM 1615 N N . LEU B 1 54 ? 26.135 35.067 12.396 1.00 38.02 50 LEU B N 1
ATOM 1616 C CA . LEU B 1 54 ? 25.761 36.216 11.593 1.00 37.74 50 LEU B CA 1
ATOM 1617 C C . LEU B 1 54 ? 24.278 36.220 11.232 1.00 40.75 50 LEU B C 1
ATOM 1618 O O . LEU B 1 54 ? 23.647 35.164 11.125 1.00 41.72 50 LEU B O 1
ATOM 1623 N N . LYS B 1 55 ? 23.725 37.415 11.024 1.00 44.57 51 LYS B N 1
ATOM 1624 C CA . LYS B 1 55 ? 22.397 37.562 10.425 1.00 48.44 51 LYS B CA 1
ATOM 1625 C C . LYS B 1 55 ? 22.532 38.366 9.139 1.00 47.43 51 LYS B C 1
ATOM 1626 O O . LYS B 1 55 ? 23.246 39.365 9.101 1.00 47.93 51 LYS B O 1
ATOM 1632 N N . VAL B 1 56 ? 21.843 37.916 8.094 1.00 46.00 52 VAL B N 1
ATOM 1633 C CA . VAL B 1 56 ? 22.095 38.371 6.721 1.00 45.20 52 VAL B CA 1
ATOM 1634 C C . VAL B 1 56 ? 20.779 38.556 5.977 1.00 46.11 52 VAL B C 1
ATOM 1635 O O . VAL B 1 56 ? 19.790 37.889 6.271 1.00 47.30 52 VAL B O 1
ATOM 1639 N N . LYS B 1 57 ? 20.748 39.516 5.059 1.00 48.49 53 LYS B N 1
ATOM 1640 C CA . LYS B 1 57 ? 19.671 39.606 4.049 1.00 51.31 53 LYS B CA 1
ATOM 1641 C C . LYS B 1 57 ? 20.273 39.188 2.715 1.00 48.79 53 LYS B C 1
ATOM 1642 O O . LYS B 1 57 ? 21.396 39.594 2.406 1.00 49.58 53 LYS B O 1
ATOM 1648 N N . ALA B 1 58 ? 19.564 38.356 1.949 1.00 47.31 54 ALA B N 1
ATOM 1649 C CA . ALA B 1 58 ? 19.918 38.143 0.542 1.00 47.66 54 ALA B CA 1
ATOM 1650 C C . ALA B 1 58 ? 19.650 39.442 -0.289 1.00 50.73 54 ALA B C 1
ATOM 1651 O O . ALA B 1 58 ? 18.925 40.351 0.188 1.00 49.93 54 ALA B O 1
ATOM 1653 N N . PRO B 1 59 ? 20.243 39.540 -1.522 1.00 50.14 55 PRO B N 1
ATOM 1654 C CA . PRO B 1 59 ? 20.014 40.677 -2.427 1.00 49.78 55 PRO B CA 1
ATOM 1655 C C . PRO B 1 59 ? 18.540 40.801 -2.804 1.00 53.60 55 PRO B C 1
ATOM 1656 O O . PRO B 1 59 ? 17.872 39.767 -2.978 1.00 56.88 55 PRO B O 1
ATOM 1660 N N . ALA B 1 60 ? 18.033 42.033 -2.909 1.00 55.70 56 ALA B N 1
ATOM 1661 C CA . ALA B 1 60 ? 16.662 42.286 -3.389 1.00 56.26 56 ALA B CA 1
ATOM 1662 C C . ALA B 1 60 ? 16.504 41.728 -4.815 1.00 54.67 56 ALA B C 1
ATOM 1663 O O . ALA B 1 60 ? 15.449 41.223 -5.184 1.00 55.83 56 ALA B O 1
ATOM 1665 N N . ASP B 1 61 ? 17.580 41.847 -5.588 1.00 55.89 57 ASP B N 1
ATOM 1666 C CA . ASP B 1 61 ? 17.885 41.074 -6.818 1.00 55.52 57 ASP B CA 1
ATOM 1667 C C . ASP B 1 61 ? 17.379 39.606 -6.930 1.00 51.87 57 ASP B C 1
ATOM 1668 O O . ASP B 1 61 ? 16.908 39.208 -7.975 1.00 51.55 57 ASP B O 1
ATOM 1673 N N . SER B 1 62 ? 17.527 38.806 -5.877 1.00 48.77 58 SER B N 1
ATOM 1674 C CA . SER B 1 62 ? 17.400 37.358 -6.000 1.00 48.18 58 SER B CA 1
ATOM 1675 C C . SER B 1 62 ? 16.092 36.781 -5.464 1.00 46.90 58 SER B C 1
ATOM 1676 O O . SER B 1 62 ? 15.362 37.442 -4.739 1.00 43.80 58 SER B O 1
ATOM 1679 N N . VAL B 1 63 ? 15.819 35.537 -5.874 1.00 47.12 59 VAL B N 1
ATOM 1680 C CA . VAL B 1 63 ? 14.649 34.751 -5.425 1.00 46.77 59 VAL B CA 1
ATOM 1681 C C . VAL B 1 63 ? 14.571 34.682 -3.910 1.00 48.53 59 VAL B C 1
ATOM 1682 O O . VAL B 1 63 ? 13.474 34.629 -3.334 1.00 49.32 59 VAL B O 1
ATOM 1686 N N . TYR B 1 64 ? 15.755 34.685 -3.291 1.00 48.33 60 TYR B N 1
ATOM 1687 C CA . TYR B 1 64 ? 15.952 34.528 -1.842 1.00 48.55 60 TYR B CA 1
ATOM 1688 C C . TYR B 1 64 ? 15.732 35.787 -1.000 1.00 49.82 60 TYR B C 1
ATOM 1689 O O . TYR B 1 64 ? 15.534 35.684 0.219 1.00 52.55 60 TYR B O 1
ATOM 1698 N N . GLY B 1 65 ? 15.829 36.963 -1.615 1.00 50.58 61 GLY B N 1
ATOM 1699 C CA . GLY B 1 65 ? 15.664 38.233 -0.897 1.00 53.85 61 GLY B CA 1
ATOM 1700 C C . GLY B 1 65 ? 14.341 38.908 -1.195 1.00 55.85 61 GLY B C 1
ATOM 1701 O O . GLY B 1 65 ? 14.217 40.106 -1.009 1.00 55.49 61 GLY B O 1
ATOM 1702 N N . GLY B 1 66 ? 13.355 38.121 -1.624 1.00 59.09 62 GLY B N 1
ATOM 1703 C CA . GLY B 1 66 ? 12.058 38.638 -2.083 1.00 63.04 62 GLY B CA 1
ATOM 1704 C C . GLY B 1 66 ? 11.312 39.415 -1.014 1.00 64.46 62 GLY B C 1
ATOM 1705 O O . GLY B 1 66 ? 11.227 40.634 -1.103 1.00 65.54 62 GLY B O 1
ATOM 1706 N N . ALA B 1 67 ? 10.775 38.716 -0.008 1.00 65.98 63 ALA B N 1
ATOM 1707 C CA . ALA B 1 67 ? 10.004 39.359 1.094 1.00 70.57 63 ALA B CA 1
ATOM 1708 C C . ALA B 1 67 ? 10.932 39.835 2.241 1.00 70.92 63 ALA B C 1
ATOM 1709 O O . ALA B 1 67 ? 10.509 39.908 3.404 1.00 76.32 63 ALA B O 1
ATOM 1711 N N . GLY B 1 68 ? 12.189 40.147 1.906 1.00 66.26 64 GLY B N 1
ATOM 1712 C CA . GLY B 1 68 ? 13.185 40.600 2.873 1.00 63.83 64 GLY B CA 1
ATOM 1713 C C . GLY B 1 68 ? 13.305 39.755 4.132 1.00 61.58 64 GLY B C 1
ATOM 1714 O O . GLY B 1 68 ? 13.254 40.276 5.250 1.00 59.23 64 GLY B O 1
ATOM 1715 N N . ASN B 1 69 ? 13.487 38.451 3.955 1.00 58.85 65 ASN B N 1
ATOM 1716 C CA . ASN B 1 69 ? 13.682 37.564 5.094 1.00 57.11 65 ASN B CA 1
ATOM 1717 C C . ASN B 1 69 ? 15.132 37.603 5.583 1.00 54.02 65 ASN B C 1
ATOM 1718 O O . ASN B 1 69 ? 16.050 37.895 4.814 1.00 52.00 65 ASN B O 1
ATOM 1723 N N . THR B 1 70 ? 15.312 37.283 6.863 1.00 52.34 66 THR B N 1
ATOM 1724 C CA . THR B 1 70 ? 16.626 37.168 7.460 1.00 50.18 66 THR B CA 1
ATOM 1725 C C . THR B 1 70 ? 17.117 35.730 7.319 1.00 48.91 66 THR B C 1
ATOM 1726 O O . THR B 1 70 ? 16.330 34.783 7.442 1.00 48.49 66 THR B O 1
ATOM 1730 N N . TYR B 1 71 ? 18.418 35.594 7.052 1.00 46.01 67 TYR B N 1
ATOM 1731 C CA . TYR B 1 71 ? 19.089 34.312 7.021 1.00 44.25 67 TYR B CA 1
ATOM 1732 C C . TYR B 1 71 ? 20.166 34.307 8.095 1.00 43.20 67 TYR B C 1
ATOM 1733 O O . TYR B 1 71 ? 21.018 35.204 8.143 1.00 40.59 67 TYR B O 1
ATOM 1742 N N . GLN B 1 72 ? 20.127 33.286 8.958 1.00 42.37 68 GLN B N 1
ATOM 1743 C CA . GLN B 1 72 ? 21.136 33.147 9.973 1.00 41.78 68 GLN B CA 1
ATOM 1744 C C . GLN B 1 72 ? 22.215 32.111 9.584 1.00 40.20 68 GLN B C 1
ATOM 1745 O O . GLN B 1 72 ? 21.895 31.038 9.064 1.00 39.15 68 GLN B O 1
ATOM 1751 N N . LEU B 1 73 ? 23.479 32.465 9.838 1.00 39.11 69 LEU B N 1
ATOM 1752 C CA . LEU B 1 73 ? 24.638 31.614 9.550 1.00 39.71 69 LEU B CA 1
ATOM 1753 C C . LEU B 1 73 ? 25.598 31.440 10.758 1.00 39.99 69 LEU B C 1
ATOM 1754 O O . LEU B 1 73 ? 25.568 32.233 11.698 1.00 39.67 69 LEU B O 1
ATOM 1759 N N . SER B 1 74 ? 26.439 30.401 10.690 1.00 39.79 70 SER B N 1
ATOM 1760 C CA . SER B 1 74 ? 27.556 30.170 11.628 1.00 40.80 70 SER B CA 1
ATOM 1761 C C . SER B 1 74 ? 28.842 30.122 10.869 1.00 38.74 70 SER B C 1
ATOM 1762 O O . SER B 1 74 ? 28.920 29.379 9.894 1.00 37.55 70 SER B O 1
ATOM 1765 N N . VAL B 1 75 ? 29.845 30.867 11.345 1.00 38.41 71 VAL B N 1
ATOM 1766 C CA . VAL B 1 75 ? 31.213 30.728 10.881 1.00 38.55 71 VAL B CA 1
ATOM 1767 C C . VAL B 1 75 ? 32.070 30.151 12.012 1.00 39.48 71 VAL B C 1
ATOM 1768 O O . VAL B 1 75 ? 32.337 30.816 13.001 1.00 40.63 71 VAL B O 1
ATOM 1772 N N . LEU B 1 76 ? 32.454 28.883 11.865 1.00 43.09 72 LEU B N 1
ATOM 1773 C CA . LEU B 1 76 ? 33.304 28.185 12.835 1.00 42.61 72 LEU B CA 1
ATOM 1774 C C . LEU B 1 76 ? 34.757 28.135 12.350 1.00 42.10 72 LEU B C 1
ATOM 1775 O O . LEU B 1 76 ? 35.025 27.704 11.243 1.00 41.02 72 LEU B O 1
ATOM 1780 N N . PHE B 1 77 ? 35.681 28.579 13.208 1.00 42.02 73 PHE B N 1
ATOM 1781 C CA . PHE B 1 77 ? 37.116 28.522 12.950 1.00 40.28 73 PHE B CA 1
ATOM 1782 C C . PHE B 1 77 ? 37.764 27.347 13.668 1.00 40.94 73 PHE B C 1
ATOM 1783 O O . PHE B 1 77 ? 37.150 26.735 14.548 1.00 46.53 73 PHE B O 1
ATOM 1791 N N . SER B 1 78 ? 39.018 27.061 13.310 1.00 40.91 74 SER B N 1
ATOM 1792 C CA . SER B 1 78 ? 39.828 25.974 13.915 1.00 42.05 74 SER B CA 1
ATOM 1793 C C . SER B 1 78 ? 41.167 26.471 14.492 1.00 43.20 74 SER B C 1
ATOM 1794 O O . SER B 1 78 ? 41.515 27.674 14.405 1.00 37.64 74 SER B O 1
ATOM 1797 N N . ASP B 1 79 ? 41.925 25.520 15.056 1.00 49.20 75 ASP B N 1
ATOM 1798 C CA . ASP B 1 79 ? 43.238 25.821 15.626 1.00 51.79 75 ASP B CA 1
ATOM 1799 C C . ASP B 1 79 ? 44.182 26.330 14.535 1.00 52.55 75 ASP B C 1
ATOM 1800 O O . ASP B 1 79 ? 45.145 27.034 14.841 1.00 60.37 75 ASP B O 1
ATOM 1805 N N . ASP B 1 80 ? 43.878 26.030 13.270 1.00 49.37 76 ASP B N 1
ATOM 1806 C CA . ASP B 1 80 ? 44.806 26.293 12.172 1.00 47.08 76 ASP B CA 1
ATOM 1807 C C . ASP B 1 80 ? 44.569 27.559 11.298 1.00 44.27 76 ASP B C 1
ATOM 1808 O O . ASP B 1 80 ? 45.343 27.819 10.379 1.00 43.78 76 ASP B O 1
ATOM 1813 N N . TYR B 1 81 ? 43.540 28.360 11.573 1.00 42.66 77 TYR B N 1
ATOM 1814 C CA . TYR B 1 81 ? 43.300 29.580 10.763 1.00 40.16 77 TYR B CA 1
ATOM 1815 C C . TYR B 1 81 ? 44.503 30.513 10.842 1.00 42.18 77 TYR B C 1
ATOM 1816 O O . TYR B 1 81 ? 45.028 30.733 11.934 1.00 42.51 77 TYR B O 1
ATOM 1825 N N . PRO B 1 82 ? 44.953 31.080 9.696 1.00 44.37 78 PRO B N 1
ATOM 1826 C CA . PRO B 1 82 ? 44.370 31.131 8.350 1.00 45.24 78 PRO B CA 1
ATOM 1827 C C . PRO B 1 82 ? 44.716 29.998 7.368 1.00 46.93 78 PRO B C 1
ATOM 1828 O O . PRO B 1 82 ? 44.209 29.989 6.243 1.00 43.25 78 PRO B O 1
ATOM 1832 N N . HIS B 1 83 ? 45.625 29.107 7.744 1.00 51.14 79 HIS B N 1
ATOM 1833 C CA . HIS B 1 83 ? 46.003 28.012 6.875 1.00 51.39 79 HIS B CA 1
ATOM 1834 C C . HIS B 1 83 ? 44.778 27.342 6.308 1.00 50.09 79 HIS B C 1
ATOM 1835 O O . HIS B 1 83 ? 44.724 27.100 5.100 1.00 54.57 79 HIS B O 1
ATOM 1842 N N . GLU B 1 84 ? 43.815 26.989 7.155 1.00 47.91 80 GLU B N 1
ATOM 1843 C CA . GLU B 1 84 ? 42.559 26.458 6.665 1.00 49.42 80 GLU B CA 1
ATOM 1844 C C . GLU B 1 84 ? 41.425 27.392 7.040 1.00 46.26 80 GLU B C 1
ATOM 1845 O O . GLU B 1 84 ? 41.369 27.878 8.171 1.00 46.04 80 GLU B O 1
ATOM 1851 N N . PRO B 1 85 ? 40.527 27.683 6.070 1.00 45.12 81 PRO B N 1
ATOM 1852 C CA . PRO B 1 85 ? 39.489 28.682 6.290 1.00 42.40 81 PRO B CA 1
ATOM 1853 C C . PRO B 1 85 ? 38.400 28.104 7.173 1.00 40.66 81 PRO B C 1
ATOM 1854 O O . PRO B 1 85 ? 38.371 26.902 7.366 1.00 43.65 81 PRO B O 1
ATOM 1858 N N . PRO B 1 86 ? 37.503 28.955 7.695 1.00 40.89 82 PRO B N 1
ATOM 1859 C CA . PRO B 1 86 ? 36.360 28.532 8.524 1.00 41.06 82 PRO B CA 1
ATOM 1860 C C . PRO B 1 86 ? 35.288 27.813 7.768 1.00 40.06 82 PRO B C 1
ATOM 1861 O O . PRO B 1 86 ? 35.227 27.921 6.551 1.00 41.50 82 PRO B O 1
ATOM 1865 N N . THR B 1 87 ? 34.417 27.147 8.514 1.00 40.40 83 THR B N 1
ATOM 1866 C CA . THR B 1 87 ? 33.325 26.366 7.970 1.00 40.92 83 THR B CA 1
ATOM 1867 C C . THR B 1 87 ? 32.036 27.166 8.147 1.00 41.57 83 THR B C 1
ATOM 1868 O O . THR B 1 87 ? 31.658 27.535 9.266 1.00 41.10 83 THR B O 1
ATOM 1872 N N . VAL B 1 88 ? 31.387 27.456 7.019 1.00 42.38 84 VAL B N 1
ATOM 1873 C CA . VAL B 1 88 ? 30.138 28.202 6.983 1.00 43.10 84 VAL B CA 1
ATOM 1874 C C . VAL B 1 88 ? 28.940 27.228 6.889 1.00 47.05 84 VAL B C 1
ATOM 1875 O O . VAL B 1 88 ? 29.042 26.157 6.249 1.00 46.88 84 VAL B O 1
ATOM 1879 N N . ARG B 1 89 ? 27.824 27.576 7.546 1.00 46.31 85 ARG B N 1
ATOM 1880 C CA . ARG B 1 89 ? 26.600 26.768 7.444 1.00 47.20 85 ARG B CA 1
ATOM 1881 C C . ARG B 1 89 ? 25.378 27.634 7.712 1.00 45.64 85 ARG B C 1
ATOM 1882 O O . ARG B 1 89 ? 25.460 28.661 8.385 1.00 42.55 85 ARG B O 1
ATOM 1890 N N . PHE B 1 90 ? 24.244 27.220 7.167 1.00 48.15 86 PHE B N 1
ATOM 1891 C CA . PHE B 1 90 ? 23.006 27.961 7.322 1.00 50.95 86 PHE B CA 1
ATOM 1892 C C . PHE B 1 90 ? 22.180 27.395 8.487 1.00 53.12 86 PHE B C 1
ATOM 1893 O O . PHE B 1 90 ? 21.895 26.191 8.537 1.00 54.60 86 PHE B O 1
ATOM 1901 N N . VAL B 1 91 ? 21.833 28.275 9.428 1.00 51.12 87 VAL B N 1
ATOM 1902 C CA . VAL B 1 91 ? 20.951 27.939 10.522 1.00 50.29 87 VAL B CA 1
ATOM 1903 C C . VAL B 1 91 ? 19.509 28.072 10.069 1.00 52.43 87 VAL B C 1
ATOM 1904 O O . VAL B 1 91 ? 18.671 27.266 10.451 1.00 52.38 87 VAL B O 1
ATOM 1908 N N . THR B 1 92 ? 19.231 29.102 9.268 1.00 53.43 88 THR B N 1
ATOM 1909 C CA . THR B 1 92 ? 17.954 29.210 8.549 1.00 55.61 88 THR B CA 1
ATOM 1910 C C . THR B 1 92 ? 17.946 28.174 7.411 1.00 55.22 88 THR B C 1
ATOM 1911 O O . THR B 1 92 ? 18.923 28.053 6.669 1.00 53.19 88 THR B O 1
ATOM 1915 N N . PRO B 1 93 ? 16.851 27.421 7.262 1.00 54.71 89 PRO B N 1
ATOM 1916 C CA . PRO B 1 93 ? 16.807 26.573 6.074 1.00 54.99 89 PRO B CA 1
ATOM 1917 C C . PRO B 1 93 ? 16.842 27.395 4.787 1.00 54.92 89 PRO B C 1
ATOM 1918 O O . PRO B 1 93 ? 16.372 28.557 4.763 1.00 53.94 89 PRO B O 1
ATOM 1922 N N . VAL B 1 94 ? 17.413 26.774 3.747 1.00 53.71 90 VAL B N 1
ATOM 1923 C CA . VAL B 1 94 ? 17.499 27.325 2.381 1.00 50.37 90 VAL B CA 1
ATOM 1924 C C . VAL B 1 94 ? 17.331 26.175 1.391 1.00 47.98 90 VAL B C 1
ATOM 1925 O O . VAL B 1 94 ? 18.070 25.176 1.428 1.00 45.87 90 VAL B O 1
ATOM 1929 N N . TYR B 1 95 ? 16.357 26.316 0.506 1.00 49.36 91 TYR B N 1
ATOM 1930 C CA . TYR B 1 95 ? 16.238 25.395 -0.613 1.00 50.26 91 TYR B CA 1
ATOM 1931 C C . TYR B 1 95 ? 17.264 25.811 -1.688 1.00 46.34 91 TYR B C 1
ATOM 1932 O O . TYR B 1 95 ? 17.275 26.940 -2.150 1.00 47.94 91 TYR B O 1
ATOM 1941 N N . SER B 1 96 ? 18.162 24.903 -2.026 1.00 43.60 92 SER B N 1
ATOM 1942 C CA . SER B 1 96 ? 19.266 25.206 -2.905 1.00 41.18 92 SER B CA 1
ATOM 1943 C C . SER B 1 96 ? 19.973 23.923 -3.315 1.00 40.07 92 SER B C 1
ATOM 1944 O O . SER B 1 96 ? 20.049 22.980 -2.522 1.00 39.05 92 SER B O 1
ATOM 1947 N N . PRO B 1 97 ? 20.559 23.912 -4.533 1.00 39.86 93 PRO B N 1
ATOM 1948 C CA . PRO B 1 97 ? 21.480 22.846 -4.925 1.00 39.20 93 PRO B CA 1
ATOM 1949 C C . PRO B 1 97 ? 22.780 22.811 -4.122 1.00 36.51 93 PRO B C 1
ATOM 1950 O O . PRO B 1 97 ? 23.441 21.777 -4.084 1.00 38.19 93 PRO B O 1
ATOM 1954 N N . LEU B 1 98 ? 23.153 23.950 -3.542 1.00 35.29 94 LEU B N 1
ATOM 1955 C CA . LEU B 1 98 ? 24.496 24.167 -2.953 1.00 35.45 94 LEU B CA 1
ATOM 1956 C C . LEU B 1 98 ? 24.463 24.137 -1.401 1.00 37.50 94 LEU B C 1
ATOM 1957 O O . LEU B 1 98 ? 25.526 24.345 -0.754 1.00 37.83 94 LEU B O 1
ATOM 1962 N N . VAL B 1 99 ? 23.268 23.859 -0.832 1.00 37.17 95 VAL B N 1
ATOM 1963 C CA . VAL B 1 99 ? 23.044 23.654 0.614 1.00 38.43 95 VAL B CA 1
ATOM 1964 C C . VAL B 1 99 ? 22.239 22.339 0.939 1.00 41.89 95 VAL B C 1
ATOM 1965 O O . VAL B 1 99 ? 21.237 22.013 0.290 1.00 44.45 95 VAL B O 1
ATOM 1969 N N . THR B 1 100 ? 22.630 21.616 1.982 1.00 42.72 96 THR B N 1
ATOM 1970 C CA . THR B 1 100 ? 21.880 20.418 2.405 1.00 41.69 96 THR B CA 1
ATOM 1971 C C . THR B 1 100 ? 20.624 20.845 3.216 1.00 45.53 96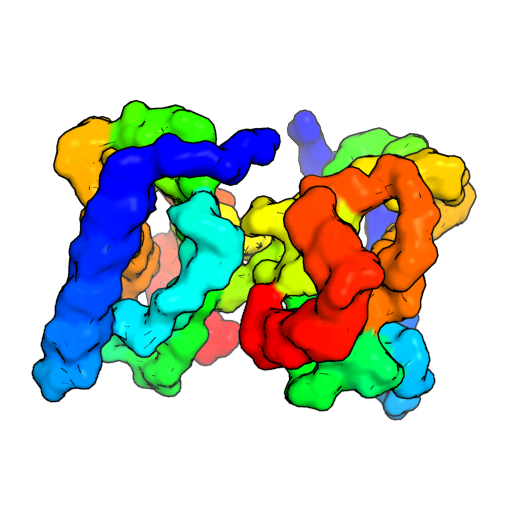 THR B C 1
ATOM 1972 O O . THR B 1 100 ? 20.459 22.024 3.584 1.00 48.41 96 THR B O 1
ATOM 1976 N N . GLY B 1 101 ? 19.738 19.894 3.498 1.00 46.58 97 GLY B N 1
ATOM 1977 C CA . GLY B 1 101 ? 18.611 20.170 4.373 1.00 48.15 97 GLY B CA 1
ATOM 1978 C C . GLY B 1 101 ? 18.991 20.447 5.832 1.00 49.73 97 GLY B C 1
ATOM 1979 O O . GLY B 1 101 ? 18.141 20.870 6.622 1.00 51.81 97 GLY B O 1
ATOM 1980 N N . GLU B 1 102 ? 20.254 20.188 6.187 1.00 47.06 98 GLU B N 1
ATOM 1981 C CA . GLU B 1 102 ? 20.799 20.399 7.519 1.00 46.74 98 GLU B CA 1
ATOM 1982 C C . GLU B 1 102 ? 21.728 21.636 7.519 1.00 45.51 98 GLU B C 1
ATOM 1983 O O . GLU B 1 102 ? 22.489 21.854 8.462 1.00 45.89 98 GLU B O 1
ATOM 1989 N N . GLY B 1 103 ? 21.710 22.408 6.435 1.00 43.48 99 GLY B N 1
ATOM 1990 C CA . GLY B 1 103 ? 22.433 23.680 6.376 1.00 43.06 99 GLY B CA 1
ATOM 1991 C C . GLY B 1 103 ? 23.888 23.614 5.953 1.00 42.64 99 GLY B C 1
ATOM 1992 O O . GLY B 1 103 ? 24.584 24.615 5.988 1.00 43.35 99 GLY B O 1
ATOM 1993 N N . GLY B 1 104 ? 24.369 22.434 5.561 1.00 44.97 100 GLY B N 1
ATOM 1994 C CA . GLY B 1 104 ? 25.781 22.243 5.159 1.00 40.46 100 GLY B CA 1
ATOM 1995 C C . GLY B 1 104 ? 26.074 22.783 3.777 1.00 37.41 100 GLY B C 1
ATOM 1996 O O . GLY B 1 104 ? 25.182 22.838 2.934 1.00 35.45 100 GLY B O 1
ATOM 1997 N N . ILE B 1 105 ? 27.308 23.227 3.562 1.00 34.43 101 ILE B N 1
ATOM 1998 C CA . ILE B 1 105 ? 27.806 23.496 2.213 1.00 35.07 101 ILE B CA 1
ATOM 1999 C C . ILE B 1 105 ? 29.089 22.650 1.941 1.00 37.45 101 ILE B C 1
ATOM 2000 O O . ILE B 1 105 ? 29.819 22.265 2.870 1.00 38.49 101 ILE B O 1
ATOM 2005 N N . CYS B 1 106 ? 29.350 22.363 0.670 1.00 37.46 102 CYS B N 1
ATOM 2006 C CA . CYS B 1 106 ? 30.535 21.623 0.273 1.00 40.62 102 CYS B CA 1
ATOM 2007 C C . CYS B 1 106 ? 31.773 22.441 0.616 1.00 42.24 102 CYS B C 1
ATOM 2008 O O . CYS B 1 106 ? 31.770 23.663 0.379 1.00 43.31 102 CYS B O 1
ATOM 2011 N N . ASP B 1 107 ? 32.811 21.801 1.185 1.00 43.87 103 ASP B N 1
ATOM 2012 C CA . ASP B 1 107 ? 34.042 22.533 1.569 1.00 46.23 103 ASP B CA 1
ATOM 2013 C C . ASP B 1 107 ? 34.732 23.074 0.339 1.00 43.15 103 ASP B C 1
ATOM 2014 O O . ASP B 1 107 ? 35.459 24.052 0.425 1.00 40.10 103 ASP B O 1
ATOM 2019 N N . ARG B 1 108 ? 34.422 22.504 -0.821 1.00 42.01 104 ARG B N 1
ATOM 2020 C CA . ARG B 1 108 ? 35.040 22.962 -2.061 1.00 42.51 104 ARG B CA 1
ATOM 2021 C C . ARG B 1 108 ? 34.682 24.385 -2.451 1.00 39.62 104 ARG B C 1
ATOM 2022 O O . ARG B 1 108 ? 35.539 25.103 -2.979 1.00 38.93 104 ARG B O 1
ATOM 2030 N N . MET B 1 109 ? 33.448 24.784 -2.151 1.00 36.49 105 MET B N 1
ATOM 2031 C CA . MET B 1 109 ? 32.987 26.122 -2.451 1.00 35.99 105 MET B CA 1
ATOM 2032 C C . MET B 1 109 ? 33.967 27.171 -1.978 1.00 36.48 105 MET B C 1
ATOM 2033 O O . MET B 1 109 ? 34.248 28.101 -2.689 1.00 41.87 105 MET B O 1
ATOM 2038 N N . VAL B 1 110 ? 34.516 26.988 -0.793 1.00 37.16 106 VAL B N 1
ATOM 2039 C CA . VAL B 1 110 ? 35.495 27.899 -0.231 1.00 36.86 106 VAL B CA 1
ATOM 2040 C C . VAL B 1 110 ? 36.940 27.429 -0.449 1.00 37.12 106 VAL B C 1
ATOM 2041 O O . VAL B 1 110 ? 37.815 28.239 -0.685 1.00 39.35 106 VAL B O 1
ATOM 2045 N N . ASN B 1 111 ? 37.181 26.125 -0.380 1.00 38.35 107 ASN B N 1
ATOM 2046 C CA . ASN B 1 111 ? 38.539 25.580 -0.280 1.00 39.93 107 ASN B CA 1
ATOM 2047 C C . ASN B 1 111 ? 39.334 25.528 -1.572 1.00 40.59 107 ASN B C 1
ATOM 2048 O O . ASN B 1 111 ? 40.565 25.560 -1.542 1.00 39.51 107 ASN B O 1
ATOM 2053 N N . ASP B 1 112 ? 38.639 25.441 -2.703 1.00 40.26 108 ASP B N 1
ATOM 2054 C CA . ASP B 1 112 ? 39.309 25.476 -4.013 1.00 41.62 108 ASP B CA 1
ATOM 2055 C C . ASP B 1 112 ? 40.031 26.809 -4.231 1.00 39.87 108 ASP B C 1
ATOM 2056 O O . ASP B 1 112 ? 41.052 26.858 -4.918 1.00 39.35 108 ASP B O 1
ATOM 2061 N N . PHE B 1 113 ? 39.503 27.867 -3.606 1.00 37.30 109 PHE B N 1
ATOM 2062 C CA . PHE B 1 113 ? 39.896 29.260 -3.865 1.00 36.88 109 PHE B CA 1
ATOM 2063 C C . PHE B 1 113 ? 40.599 29.937 -2.697 1.00 37.50 109 PHE B C 1
ATOM 2064 O O . PHE B 1 113 ? 40.874 31.137 -2.733 1.00 40.52 109 PHE B O 1
ATOM 2072 N N . TRP B 1 114 ? 40.889 29.178 -1.656 1.00 36.86 110 TRP B N 1
ATOM 2073 C CA . TRP B 1 114 ? 41.438 29.752 -0.466 1.00 35.61 110 TRP B CA 1
ATOM 2074 C C . TRP B 1 114 ? 42.914 29.921 -0.625 1.00 37.27 110 TRP B C 1
ATOM 2075 O O . TRP B 1 114 ? 43.602 29.040 -1.127 1.00 37.50 110 TRP B O 1
ATOM 2086 N N . THR B 1 115 ? 43.385 31.109 -0.255 1.00 38.06 111 THR B N 1
ATOM 2087 C CA . THR B 1 115 ? 44.783 31.365 0.024 1.00 39.04 111 THR B CA 1
ATOM 2088 C C . THR B 1 115 ? 44.792 32.016 1.391 1.00 38.85 111 THR B C 1
ATOM 2089 O O . THR B 1 115 ? 43.906 32.817 1.704 1.00 38.52 111 THR B O 1
ATOM 2093 N N . PRO B 1 116 ? 45.784 31.690 2.208 1.00 39.74 112 PRO B N 1
ATOM 2094 C CA . PRO B 1 116 ? 45.820 32.148 3.609 1.00 40.47 112 PRO B CA 1
ATOM 2095 C C . PRO B 1 116 ? 45.805 33.665 3.832 1.00 41.56 112 PRO B C 1
ATOM 2096 O O . PRO B 1 116 ? 45.409 34.140 4.900 1.00 40.53 112 PRO B O 1
ATOM 2100 N N . ASP B 1 117 ? 46.241 34.429 2.849 1.00 41.75 113 ASP B N 1
ATOM 2101 C CA . ASP B 1 117 ? 46.205 35.877 3.002 1.00 42.71 113 ASP B CA 1
ATOM 2102 C C . ASP B 1 117 ? 44.827 36.523 2.845 1.00 43.74 113 ASP B C 1
ATOM 2103 O O . ASP B 1 117 ? 44.691 37.699 3.165 1.00 48.67 113 ASP B O 1
ATOM 2108 N N . GLN B 1 118 ? 43.804 35.787 2.390 1.00 41.38 114 GLN B N 1
ATOM 2109 C CA . GLN B 1 118 ? 42.453 36.318 2.328 1.00 39.08 114 GLN B CA 1
ATOM 2110 C C . GLN B 1 118 ? 41.802 36.352 3.709 1.00 40.51 114 GLN B C 1
ATOM 2111 O O . GLN B 1 118 ? 42.245 35.708 4.636 1.00 41.90 114 GLN B O 1
ATOM 2117 N N . HIS B 1 119 ? 40.673 37.046 3.803 1.00 42.82 115 HIS B N 1
ATOM 2118 C CA . HIS B 1 119 ? 40.000 37.350 5.069 1.00 41.26 115 HIS B CA 1
ATOM 2119 C C . HIS B 1 119 ? 38.701 36.600 5.250 1.00 37.86 115 HIS B C 1
ATOM 2120 O O . HIS B 1 119 ? 38.031 36.299 4.284 1.00 36.68 115 HIS B O 1
ATOM 2127 N N . ALA B 1 120 ? 38.336 36.324 6.496 1.00 35.64 116 ALA B N 1
ATOM 2128 C CA . ALA B 1 120 ? 37.074 35.719 6.827 1.00 34.52 116 ALA B CA 1
ATOM 2129 C C . ALA B 1 120 ? 35.905 36.404 6.124 1.00 36.44 116 ALA B C 1
ATOM 2130 O O . ALA B 1 120 ? 35.027 35.717 5.607 1.00 39.31 116 ALA B O 1
ATOM 2132 N N . SER B 1 121 ? 35.905 37.744 6.060 1.00 39.54 117 SER B N 1
ATOM 2133 C CA . SER B 1 121 ? 34.983 38.542 5.184 1.00 40.73 117 SER B CA 1
ATOM 2134 C C . SER B 1 121 ? 34.846 38.082 3.751 1.00 40.83 117 SER B C 1
ATOM 2135 O O . SER B 1 121 ? 33.750 37.982 3.217 1.00 43.41 117 SER B O 1
ATOM 2138 N N . ASP B 1 122 ? 35.980 37.804 3.136 1.00 42.36 118 ASP B N 1
ATOM 2139 C CA . ASP B 1 122 ? 36.028 37.334 1.768 1.00 44.66 118 ASP B CA 1
ATOM 2140 C C . ASP B 1 122 ? 35.330 35.966 1.631 1.00 44.76 118 ASP B C 1
ATOM 2141 O O . ASP B 1 122 ? 34.580 35.749 0.690 1.00 49.35 118 ASP B O 1
ATOM 2146 N N . VAL B 1 123 ? 35.568 35.070 2.578 1.00 43.26 119 VAL B N 1
ATOM 2147 C CA . VAL B 1 123 ? 34.948 33.744 2.596 1.00 41.40 119 VAL B CA 1
ATOM 2148 C C . VAL B 1 123 ? 33.439 33.856 2.760 1.00 40.98 119 VAL B C 1
ATOM 2149 O O . VAL B 1 123 ? 32.659 33.132 2.171 1.00 41.84 119 VAL B O 1
ATOM 2153 N N . ILE B 1 124 ? 33.015 34.812 3.548 1.00 43.47 120 ILE B N 1
ATOM 2154 C CA . ILE B 1 124 ? 31.598 34.959 3.796 1.00 42.87 120 ILE B CA 1
ATOM 2155 C C . ILE B 1 124 ? 30.902 35.568 2.582 1.00 43.62 120 ILE B C 1
ATOM 2156 O O . ILE B 1 124 ? 29.818 35.126 2.216 1.00 45.13 120 ILE B O 1
ATOM 2161 N N . LYS B 1 125 ? 31.515 36.573 1.960 1.00 41.99 121 LYS B N 1
ATOM 2162 C CA . LYS B 1 125 ? 30.927 37.186 0.783 1.00 42.13 121 LYS B CA 1
ATOM 2163 C C . LYS B 1 125 ? 30.907 36.240 -0.398 1.00 40.06 121 LYS B C 1
ATOM 2164 O O . LYS B 1 125 ? 29.983 36.281 -1.193 1.00 38.87 121 LYS B O 1
ATOM 2170 N N . LEU B 1 126 ? 31.898 35.357 -0.501 1.00 41.39 122 LEU B N 1
ATOM 2171 C CA . LEU B 1 126 ? 31.953 34.382 -1.620 1.00 43.09 122 LEU B CA 1
ATOM 2172 C C . LEU B 1 126 ? 30.762 33.401 -1.558 1.00 41.96 122 LEU B C 1
ATOM 2173 O O . LEU B 1 126 ? 30.205 33.051 -2.585 1.00 40.18 122 LEU B O 1
ATOM 2178 N N . VAL B 1 127 ? 30.421 32.971 -0.343 1.00 40.30 123 VAL B N 1
ATOM 2179 C CA . VAL B 1 127 ? 29.440 31.936 -0.106 1.00 38.70 123 VAL B CA 1
ATOM 2180 C C . VAL B 1 127 ? 28.025 32.483 -0.274 1.00 41.97 123 VAL B C 1
ATOM 2181 O O . VAL B 1 127 ? 27.152 31.830 -0.873 1.00 42.70 123 VAL B O 1
ATOM 2185 N N . LEU B 1 128 ? 27.796 33.700 0.223 1.00 43.55 124 LEU B N 1
ATOM 2186 C CA . LEU B 1 128 ? 26.483 34.343 0.120 1.00 40.93 124 LEU B CA 1
ATOM 2187 C C . LEU B 1 128 ? 26.138 34.653 -1.328 1.00 42.90 124 LEU B C 1
ATOM 2188 O O . LEU B 1 128 ? 25.000 34.435 -1.760 1.00 41.00 124 LEU B O 1
ATOM 2193 N N . ASP B 1 129 ? 27.120 35.171 -2.071 1.00 43.59 125 ASP B N 1
ATOM 2194 C CA . ASP B 1 129 ? 26.964 35.479 -3.514 1.00 45.75 125 ASP B CA 1
ATOM 2195 C C . ASP B 1 129 ? 26.781 34.216 -4.360 1.00 43.36 125 ASP B C 1
ATOM 2196 O O . ASP B 1 129 ? 25.950 34.158 -5.269 1.00 40.81 125 ASP B O 1
ATOM 2201 N N . ARG B 1 130 ? 27.574 33.199 -4.032 1.00 42.46 126 ARG B N 1
ATOM 2202 C CA . ARG B 1 130 ? 27.523 31.919 -4.725 1.00 41.07 126 ARG B CA 1
ATOM 2203 C C . ARG B 1 130 ? 26.158 31.262 -4.570 1.00 40.35 126 ARG B C 1
ATOM 2204 O O . ARG B 1 130 ? 25.567 30.835 -5.544 1.00 40.45 126 ARG B O 1
ATOM 2212 N N . VAL B 1 131 ? 25.645 31.232 -3.346 1.00 39.42 127 VAL B N 1
ATOM 2213 C CA . VAL B 1 131 ? 24.351 30.591 -3.048 1.00 39.39 127 VAL B CA 1
ATOM 2214 C C . VAL B 1 131 ? 23.105 31.427 -3.456 1.00 40.27 127 VAL B C 1
ATOM 2215 O O . VAL B 1 131 ? 22.166 30.895 -4.048 1.00 40.98 127 VAL B O 1
ATOM 2219 N N . PHE B 1 132 ? 23.106 32.722 -3.139 1.00 40.84 128 PHE B N 1
ATOM 2220 C CA . PHE B 1 132 ? 21.951 33.586 -3.357 1.00 42.22 128 PHE B CA 1
ATOM 2221 C C . PHE B 1 132 ? 21.881 34.135 -4.783 1.00 46.31 128 PHE B C 1
ATOM 2222 O O . PHE B 1 132 ? 20.780 34.454 -5.290 1.00 48.00 128 PHE B O 1
ATOM 2230 N N . SER B 1 133 ? 23.047 34.230 -5.437 1.00 49.29 129 SER B N 1
ATOM 2231 C CA . SER B 1 133 ? 23.167 34.911 -6.740 1.00 49.63 129 SER B CA 1
ATOM 2232 C C . SER B 1 133 ? 23.794 34.118 -7.906 1.00 47.76 129 SER B C 1
ATOM 2233 O O . SER B 1 133 ? 23.356 34.271 -9.019 1.00 51.18 129 SER B O 1
ATOM 2236 N N . GLN B 1 134 ? 24.817 33.310 -7.687 1.00 47.70 130 GLN B N 1
ATOM 2237 C CA . GLN B 1 134 ? 25.436 32.599 -8.808 1.00 49.79 130 GLN B CA 1
ATOM 2238 C C . GLN B 1 134 ? 25.103 31.118 -8.786 1.00 49.21 130 GLN B C 1
ATOM 2239 O O . GLN B 1 134 ? 25.888 30.304 -9.254 1.00 52.64 130 GLN B O 1
ATOM 2245 N N . TYR B 1 135 ? 23.951 30.755 -8.244 1.00 47.19 131 TYR B N 1
ATOM 2246 C CA . TYR B 1 135 ? 23.607 29.334 -8.102 1.00 47.94 131 TYR B CA 1
ATOM 2247 C C . TYR B 1 135 ? 23.383 28.590 -9.429 1.00 52.09 131 TYR B C 1
ATOM 2248 O O . TYR B 1 135 ? 23.675 27.382 -9.501 1.00 48.39 131 TYR B O 1
ATOM 2257 N N . LYS B 1 136 ? 22.887 29.305 -10.456 1.00 54.38 132 LYS B N 1
ATOM 2258 C CA . LYS B 1 136 ? 22.586 28.713 -11.778 1.00 55.56 132 LYS B CA 1
ATOM 2259 C C . LYS B 1 136 ? 23.792 28.064 -12.460 1.00 58.38 132 LYS B C 1
ATOM 2260 O O . LYS B 1 136 ? 23.617 27.124 -13.222 1.00 62.46 132 LYS B O 1
ATOM 2266 N N . SER B 1 137 ? 24.996 28.569 -12.179 1.00 60.23 133 SER B N 1
ATOM 2267 C CA . SER B 1 137 ? 26.251 28.057 -12.742 1.00 62.29 133 SER B CA 1
ATOM 2268 C C . SER B 1 137 ? 26.798 26.888 -11.920 1.00 60.13 133 SER B C 1
ATOM 2269 O O . SER B 1 137 ? 27.369 27.092 -10.859 1.00 60.90 133 SER B O 1
ATOM 2272 N N . ARG B 1 138 ? 26.664 25.677 -12.445 1.00 60.22 134 ARG B N 1
ATOM 2273 C CA . ARG B 1 138 ? 27.067 24.468 -11.745 1.00 58.29 134 ARG B CA 1
ATOM 2274 C C . ARG B 1 138 ? 28.576 24.251 -11.712 1.00 53.08 134 ARG B C 1
ATOM 2275 O O . ARG B 1 138 ? 29.237 24.514 -12.702 1.00 50.59 134 ARG B O 1
ATOM 2283 N N . ARG B 1 139 ? 29.110 23.783 -10.569 1.00 50.59 135 ARG B N 1
ATOM 2284 C CA . ARG B 1 139 ? 30.535 23.369 -10.455 1.00 47.56 135 ARG B CA 1
ATOM 2285 C C . ARG B 1 139 ? 30.720 22.024 -9.765 1.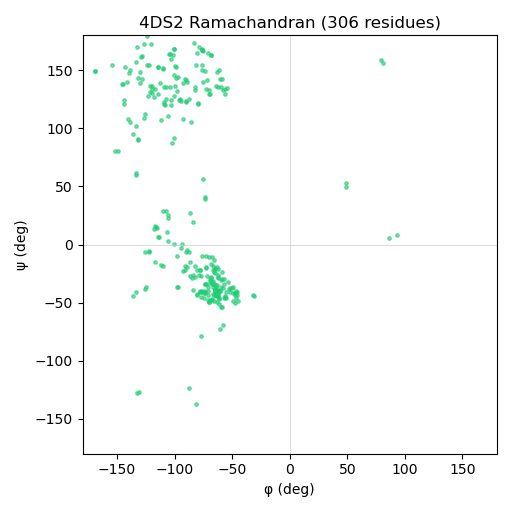00 44.44 135 ARG B C 1
ATOM 2286 O O . ARG B 1 139 ? 30.112 21.063 -10.145 1.00 45.63 135 ARG B O 1
ATOM 2294 N N . ASP B 1 140 ? 31.564 21.970 -8.747 1.00 45.02 136 ASP B N 1
ATOM 2295 C CA . ASP B 1 140 ? 31.914 20.741 -8.036 1.00 44.53 136 ASP B CA 1
ATOM 2296 C C . ASP B 1 140 ? 31.441 20.835 -6.575 1.00 44.72 136 ASP B C 1
ATOM 2297 O O . ASP B 1 140 ? 31.880 20.053 -5.715 1.00 45.34 136 ASP B O 1
ATOM 2302 N N . ASP B 1 141 ? 30.561 21.811 -6.304 1.00 43.81 137 ASP B N 1
ATOM 2303 C CA . ASP B 1 141 ? 30.126 22.161 -4.938 1.00 43.32 137 ASP B CA 1
ATOM 2304 C C . ASP B 1 141 ? 28.619 21.952 -4.737 1.00 41.17 137 ASP B C 1
ATOM 2305 O O . ASP B 1 141 ? 28.042 22.414 -3.768 1.00 39.78 137 ASP B O 1
ATOM 2310 N N . ASP B 1 142 ? 27.994 21.250 -5.666 1.00 42.95 138 ASP B N 1
ATOM 2311 C CA . ASP B 1 142 ? 26.619 20.804 -5.504 1.00 43.14 138 ASP B CA 1
ATOM 2312 C C . ASP B 1 142 ? 26.569 19.719 -4.424 1.00 41.11 138 ASP B C 1
ATOM 2313 O O . ASP B 1 142 ? 27.377 18.798 -4.451 1.00 38.15 138 ASP B O 1
ATOM 2318 N N . VAL B 1 143 ? 25.650 19.892 -3.455 1.00 41.15 139 VAL B N 1
ATOM 2319 C CA . VAL B 1 143 ? 25.420 18.948 -2.335 1.00 39.97 139 VAL B CA 1
ATOM 2320 C C . VAL B 1 143 ? 23.942 18.506 -2.254 1.00 42.60 139 VAL B C 1
ATOM 2321 O O . VAL B 1 143 ? 23.626 17.607 -1.479 1.00 46.70 139 VAL B O 1
ATOM 2325 N N . ASN B 1 144 ? 23.057 19.088 -3.073 1.00 42.08 140 ASN B N 1
ATOM 2326 C CA . ASN B 1 144 ? 21.631 18.723 -3.127 1.00 44.17 140 ASN B CA 1
ATOM 2327 C C . ASN B 1 144 ? 21.211 18.526 -4.586 1.00 47.80 140 ASN B C 1
ATOM 2328 O O . ASN B 1 144 ? 20.827 19.487 -5.249 1.00 50.10 140 ASN B O 1
ATOM 2333 N N . PRO B 1 145 ? 21.309 17.287 -5.110 1.00 51.95 141 PRO B N 1
ATOM 2334 C CA . PRO B 1 145 ? 21.100 17.090 -6.559 1.00 53.68 141 PRO B CA 1
ATOM 2335 C C . PRO B 1 145 ? 19.627 17.084 -7.006 1.00 54.62 141 PRO B C 1
ATOM 2336 O O . PRO B 1 145 ? 19.337 17.331 -8.172 1.00 52.77 141 PRO B O 1
ATOM 2340 N N . GLU B 1 146 ? 18.706 16.804 -6.093 1.00 57.02 142 GLU B N 1
ATOM 2341 C CA . GLU B 1 146 ? 17.292 17.018 -6.401 1.00 59.44 142 GLU B CA 1
ATOM 2342 C C . GLU B 1 146 ? 17.002 18.490 -6.645 1.00 55.82 142 GLU B C 1
ATOM 2343 O O . GLU B 1 146 ? 16.215 18.815 -7.525 1.00 56.01 142 GLU B O 1
ATOM 2349 N N . ALA B 1 147 ? 17.616 19.375 -5.859 1.00 50.93 143 ALA B N 1
ATOM 2350 C CA . ALA B 1 147 ? 17.432 20.807 -6.065 1.00 48.80 143 ALA B CA 1
ATOM 2351 C C . ALA B 1 147 ? 18.019 21.248 -7.431 1.00 46.69 143 ALA B C 1
ATOM 2352 O O . ALA B 1 147 ? 17.446 22.090 -8.122 1.00 43.42 143 ALA B O 1
ATOM 2354 N N . ARG B 1 148 ? 19.154 20.672 -7.820 1.00 47.43 144 ARG B N 1
ATOM 2355 C CA . ARG B 1 148 ? 19.773 21.016 -9.104 1.00 46.67 144 ARG B CA 1
ATOM 2356 C C . ARG B 1 148 ? 18.889 20.563 -10.277 1.00 48.07 144 ARG B C 1
ATOM 2357 O O . ARG B 1 148 ? 18.619 21.337 -11.198 1.00 50.12 144 ARG B O 1
ATOM 2365 N N A HIS B 1 149 ? 18.459 19.305 -10.227 0.50 66.27 145 HIS B N 1
ATOM 2366 N N B HIS B 1 149 ? 18.445 19.309 -10.234 0.50 66.54 145 HIS B N 1
ATOM 2367 C CA A HIS B 1 149 ? 17.560 18.740 -11.226 0.50 66.27 145 HIS B CA 1
ATOM 2368 C CA B HIS B 1 149 ? 17.540 18.754 -11.236 0.50 66.71 145 HIS B CA 1
ATOM 2369 C C A HIS B 1 149 ? 16.311 19.570 -11.386 0.50 62.78 145 HIS B C 1
ATOM 2370 C C B HIS B 1 149 ? 16.335 19.628 -11.400 0.50 62.83 145 HIS B C 1
ATOM 2371 O O A HIS B 1 149 ? 15.850 19.797 -12.501 0.50 64.43 145 HIS B O 1
ATOM 2372 O O B HIS B 1 149 ? 15.943 19.958 -12.528 0.50 64.02 145 HIS B O 1
ATOM 2385 N N . TYR B 1 150 ? 15.751 20.032 -10.271 1.00 59.57 146 TYR B N 1
ATOM 2386 C CA . TYR B 1 150 ? 14.490 20.803 -10.268 1.00 56.49 146 TYR B CA 1
ATOM 2387 C C . TYR B 1 150 ? 14.634 22.221 -10.844 1.00 53.07 146 TYR B C 1
ATOM 2388 O O . TYR B 1 150 ? 13.800 22.655 -11.626 1.00 54.00 146 TYR B O 1
ATOM 2397 N N . LEU B 1 151 ? 15.717 22.913 -10.494 1.00 49.94 147 LEU B N 1
ATOM 2398 C CA . LEU B 1 151 ? 16.086 24.153 -11.166 1.00 48.82 147 LEU B CA 1
ATOM 2399 C C . LEU B 1 151 ? 16.259 23.968 -12.666 1.00 52.57 147 LEU B C 1
ATOM 2400 O O . LEU B 1 151 ? 15.822 24.796 -13.460 1.00 55.28 147 LEU B O 1
ATOM 2405 N N . GLU B 1 152 ? 16.963 22.908 -13.043 1.00 55.74 148 GLU B N 1
ATOM 2406 C CA . GLU B 1 152 ? 17.351 22.683 -14.439 1.00 60.79 148 GLU B CA 1
ATOM 2407 C C . GLU B 1 152 ? 16.150 22.398 -15.324 1.00 63.97 148 GLU B C 1
ATOM 2408 O O . GLU B 1 152 ? 16.136 22.806 -16.478 1.00 67.82 148 GLU B O 1
ATOM 2414 N N . LYS B 1 153 ? 15.140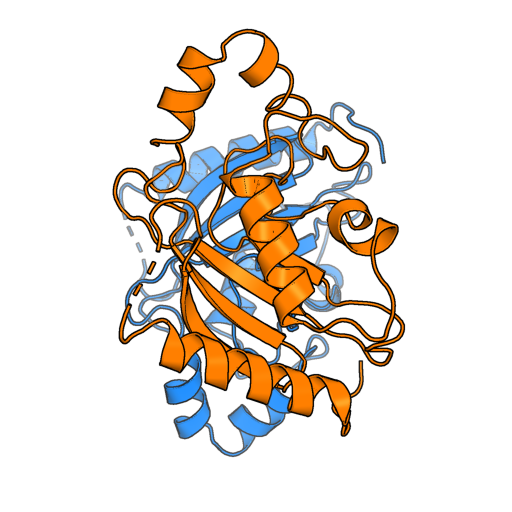 21.732 -14.773 1.00 64.99 149 LYS B N 1
ATOM 2415 C CA . LYS B 1 153 ? 13.978 21.335 -15.556 1.00 70.60 149 LYS B CA 1
ATOM 2416 C C . LYS B 1 153 ? 12.688 22.091 -15.211 1.00 72.06 149 LYS B C 1
ATOM 2417 O O . LYS B 1 153 ? 11.754 22.099 -16.009 1.00 76.16 149 LYS B O 1
ATOM 2423 N N . PHE B 1 154 ? 12.621 22.727 -14.044 1.00 68.88 150 PHE B N 1
ATOM 2424 C CA . PHE B 1 154 ? 11.467 23.574 -13.711 1.00 70.23 150 PHE B CA 1
ATOM 2425 C C . PHE B 1 154 ? 11.943 24.893 -13.134 1.00 69.85 150 PHE B C 1
ATOM 2426 O O . PHE B 1 154 ? 11.608 25.216 -11.991 1.00 71.24 150 PHE B O 1
ATOM 2434 N N . PRO B 1 155 ? 12.735 25.662 -13.932 1.00 72.44 151 PRO B N 1
ATOM 2435 C CA . PRO B 1 155 ? 13.338 26.924 -13.471 1.00 69.69 151 PRO B CA 1
ATOM 2436 C C . PRO B 1 155 ? 12.302 27.768 -12.761 1.00 70.48 151 PRO B C 1
ATOM 2437 O O . PRO B 1 155 ? 12.583 28.392 -11.753 1.00 68.85 151 PRO B O 1
ATOM 2441 N N . GLN B 1 156 ? 11.097 27.770 -13.303 1.00 74.77 152 GLN B N 1
ATOM 2442 C CA . GLN B 1 156 ? 10.031 28.596 -12.798 1.00 77.95 152 GLN B CA 1
ATOM 2443 C C . GLN B 1 156 ? 9.440 28.072 -11.489 1.00 73.50 152 GLN B C 1
ATOM 2444 O O . GLN B 1 156 ? 9.173 28.850 -10.576 1.00 71.89 152 GLN B O 1
ATOM 2450 N N . ASP B 1 157 ? 9.178 26.768 -11.442 1.00 72.65 153 ASP B N 1
ATOM 2451 C CA . ASP B 1 157 ? 8.586 26.142 -10.260 1.00 71.75 153 ASP B CA 1
ATOM 2452 C C . ASP B 1 157 ? 9.582 26.144 -9.095 1.00 65.44 153 ASP B C 1
ATOM 2453 O O . ASP B 1 157 ? 9.159 26.148 -7.937 1.00 64.72 153 ASP B O 1
ATOM 2458 N N . PHE B 1 158 ? 10.888 26.126 -9.409 1.00 60.99 154 PHE B N 1
ATOM 2459 C CA . PHE B 1 158 ? 11.980 26.261 -8.409 1.00 55.69 154 PHE B CA 1
ATOM 2460 C C . PHE B 1 158 ? 11.933 27.613 -7.677 1.00 55.41 154 PHE B C 1
ATOM 2461 O O . PHE B 1 158 ? 12.144 27.667 -6.452 1.00 53.51 154 PHE B O 1
ATOM 2469 N N . ALA B 1 159 ? 11.689 28.686 -8.432 1.00 58.45 155 ALA B N 1
ATOM 2470 C CA . ALA B 1 159 ? 11.538 30.039 -7.889 1.00 62.67 155 ALA B CA 1
ATOM 2471 C C . ALA B 1 159 ? 10.379 30.125 -6.887 1.00 65.59 155 ALA B C 1
ATOM 2472 O O . ALA B 1 159 ? 10.586 30.563 -5.734 1.00 66.31 155 ALA B O 1
ATOM 2474 N N . ALA B 1 160 ? 9.185 29.687 -7.308 1.00 68.32 156 ALA B N 1
ATOM 2475 C CA . ALA B 1 160 ? 7.984 29.738 -6.464 1.00 72.01 156 ALA B CA 1
ATOM 2476 C C . ALA B 1 160 ? 8.202 28.925 -5.184 1.00 69.68 156 ALA B C 1
ATOM 2477 O O . ALA B 1 160 ? 7.663 29.278 -4.143 1.00 75.44 156 ALA B O 1
ATOM 2479 N N . ARG B 1 161 ? 9.016 27.862 -5.263 1.00 66.96 157 ARG B N 1
ATOM 2480 C CA . ARG B 1 161 ? 9.377 27.007 -4.101 1.00 64.67 157 ARG B CA 1
ATOM 2481 C C . ARG B 1 161 ? 10.316 27.704 -3.110 1.00 63.17 157 ARG B C 1
ATOM 2482 O O . ARG B 1 161 ? 10.200 27.498 -1.902 1.00 62.02 157 ARG B O 1
ATOM 2490 N N . VAL B 1 162 ? 11.245 28.514 -3.613 1.00 63.75 158 VAL B N 1
ATOM 2491 C CA . VAL B 1 162 ? 12.160 29.241 -2.729 1.00 65.09 158 VAL B CA 1
ATOM 2492 C C . VAL B 1 162 ? 11.363 30.253 -1.880 1.00 70.88 158 VAL B C 1
ATOM 2493 O O . VAL B 1 162 ? 11.653 30.428 -0.683 1.00 71.53 158 VAL B O 1
ATOM 2497 N N . ARG B 1 163 ? 10.353 30.891 -2.488 1.00 73.68 159 ARG B N 1
ATOM 2498 C CA . ARG B 1 163 ? 9.425 31.774 -1.758 1.00 79.09 159 ARG B CA 1
ATOM 2499 C C . ARG B 1 163 ? 8.409 30.976 -0.910 1.00 79.84 159 ARG B C 1
ATOM 2500 O O . ARG B 1 163 ? 7.205 31.135 -1.083 1.00 82.01 159 ARG B O 1
ATOM 2508 N N . ARG B 1 164 ? 8.891 30.117 -0.003 1.00 79.57 160 ARG B N 1
ATOM 2509 C CA . ARG B 1 164 ? 8.011 29.276 0.832 1.00 81.34 160 ARG B CA 1
ATOM 2510 C C . ARG B 1 164 ? 8.781 28.537 1.929 1.00 79.32 160 ARG B C 1
ATOM 2511 O O . ARG B 1 164 ? 9.219 27.403 1.741 1.00 77.06 160 ARG B O 1
#

B-factor: mean 50.13, std 15.21, range [24.78, 119.26]